Protein 3LPZ (pdb70)

InterPro domains:
  IPR007317 Golgi to ER traffic protein 4 [PF04190] (41-305)
  IPR007317 Golgi to ER traffic protein 4 [PTHR12875] (3-308)
  IPR011990 Tetratricopeptide-like helical domain superfamily [G3DSA:1.25.40.10] (1-306)

Structure (mmCIF, N/CA/C/O backbone):
data_3LPZ
#
_entry.id   3LPZ
#
_cell.length_a   54.920
_cell.length_b   79.680
_cell.length_c   94.710
_cell.angle_alpha   90.000
_cell.angle_beta   90.000
_cell.angle_gamma   90.000
#
_symmetry.space_group_name_H-M   'P 21 21 21'
#
loop_
_entity.id
_entity.type
_entity.pdbx_description
1 polymer 'Uncharacterized protein'
2 water water
#
loop_
_atom_site.group_PDB
_atom_site.id
_atom_site.type_symbol
_atom_site.label_atom_id
_atom_site.label_alt_id
_atom_site.label_comp_id
_atom_site.label_asym_id
_atom_site.label_entity_id
_atom_site.label_seq_id
_atom_site.pdbx_PDB_ins_code
_atom_site.Cartn_x
_atom_site.Cartn_y
_atom_site.Cartn_z
_atom_site.occupancy
_atom_site.B_iso_or_equiv
_atom_site.auth_seq_id
_atom_site.auth_comp_id
_atom_site.auth_asym_id
_atom_site.auth_atom_id
_atom_site.pdbx_PDB_model_num
ATOM 1 N N . ASN A 1 10 ? -9.648 -42.375 14.299 1.00 45.16 3 ASN A N 1
ATOM 2 C CA . ASN A 1 10 ? -8.602 -42.446 15.362 1.00 44.56 3 ASN A CA 1
ATOM 3 C C . ASN A 1 10 ? -7.250 -42.060 14.804 1.00 42.88 3 ASN A C 1
ATOM 4 O O . ASN A 1 10 ? -6.403 -41.507 15.524 1.00 42.90 3 ASN A O 1
ATOM 9 N N . LYS A 1 11 ? -7.037 -42.371 13.531 1.00 40.98 4 LYS A N 1
ATOM 10 C CA . LYS A 1 11 ? -5.788 -42.017 12.879 1.00 40.30 4 LYS A CA 1
ATOM 11 C C . LYS A 1 11 ? -5.591 -40.485 12.830 1.00 39.10 4 LYS A C 1
ATOM 12 O O . LYS A 1 11 ? -4.493 -39.999 13.132 1.00 38.75 4 LYS A O 1
ATOM 18 N N . ILE A 1 12 ? -6.650 -39.749 12.460 1.00 38.19 5 ILE A N 1
ATOM 19 C CA . ILE A 1 12 ? -6.584 -38.284 12.312 1.00 37.20 5 ILE A CA 1
ATOM 20 C C . ILE A 1 12 ? -6.210 -37.662 13.656 1.00 36.74 5 ILE A C 1
ATOM 21 O O . ILE A 1 12 ? -5.339 -36.793 13.733 1.00 35.47 5 ILE A O 1
ATOM 26 N N . GLU A 1 13 ? -6.872 -38.137 14.710 1.00 36.77 6 GLU A N 1
ATOM 27 C CA . GLU A 1 13 ? -6.656 -37.641 16.063 1.00 37.20 6 GLU A CA 1
ATOM 28 C C . GLU A 1 13 ? -5.207 -37.847 16.534 1.00 36.27 6 GLU A C 1
ATOM 29 O O . GLU A 1 13 ? -4.622 -36.961 17.158 1.00 35.87 6 GLU A O 1
ATOM 35 N N . ARG A 1 14 ? -4.621 -38.995 16.202 1.00 35.51 7 ARG A N 1
ATOM 36 C CA . ARG A 1 14 ? -3.196 -39.221 16.489 1.00 34.91 7 ARG A CA 1
ATOM 37 C C . ARG A 1 14 ? -2.246 -38.345 15.647 1.00 33.06 7 ARG A C 1
ATOM 38 O O . ARG A 1 14 ? -1.223 -37.885 16.144 1.00 32.99 7 ARG A O 1
ATOM 46 N N . ILE A 1 15 ? -2.566 -38.124 14.379 1.00 31.16 8 ILE A N 1
ATOM 47 C CA . ILE A 1 15 ? -1.732 -37.231 13.551 1.00 30.40 8 ILE A CA 1
ATOM 48 C C . ILE A 1 15 ? -1.728 -35.826 14.160 1.00 29.09 8 ILE A C 1
ATOM 49 O O . ILE A 1 15 ? -0.670 -35.233 14.389 1.00 28.03 8 ILE A O 1
ATOM 54 N N . ILE A 1 16 ? -2.922 -35.356 14.492 1.00 28.42 9 ILE A N 1
ATOM 55 C CA . ILE A 1 16 ? -3.108 -34.077 15.170 1.00 28.14 9 ILE A CA 1
ATOM 56 C C . ILE A 1 16 ? -2.341 -33.942 16.488 1.00 28.29 9 ILE A C 1
ATOM 57 O O . ILE A 1 16 ? -1.627 -32.962 16.678 1.00 27.53 9 ILE A O 1
ATOM 62 N N . ALA A 1 17 ? -2.503 -34.921 17.385 1.00 28.85 10 ALA A N 1
ATOM 63 C CA . ALA A 1 17 ? -1.865 -34.891 18.699 1.00 29.89 10 ALA A CA 1
ATOM 64 C C . ALA A 1 17 ? -0.341 -34.840 18.543 1.00 30.50 10 ALA A C 1
ATOM 65 O O . ALA A 1 17 ? 0.345 -34.093 19.260 1.00 30.47 10 ALA A O 1
ATOM 67 N N A ARG A 1 18 ? 0.169 -35.626 17.597 0.50 31.02 11 ARG A N 1
ATOM 68 N N B ARG A 1 18 ? 0.174 -35.629 17.604 0.50 31.03 11 ARG A N 1
ATOM 69 C CA A ARG A 1 18 ? 1.596 -35.659 17.275 0.50 32.12 11 ARG A CA 1
ATOM 70 C CA B ARG A 1 18 ? 1.601 -35.636 17.294 0.50 32.14 11 ARG A CA 1
ATOM 71 C C A ARG A 1 18 ? 2.100 -34.281 16.837 0.50 31.32 11 ARG A C 1
ATOM 72 C C B ARG A 1 18 ? 2.080 -34.253 16.868 0.50 31.31 11 ARG A C 1
ATOM 73 O O A ARG A 1 18 ? 3.085 -33.777 17.376 0.50 31.11 11 ARG A O 1
ATOM 74 O O B ARG A 1 18 ? 3.034 -33.721 17.435 0.50 31.08 11 ARG A O 1
ATOM 89 N N . LEU A 1 19 ? 1.409 -33.672 15.876 1.00 30.65 12 LEU A N 1
ATOM 90 C CA . LEU A 1 19 ? 1.729 -32.310 15.421 1.00 30.00 12 LEU A CA 1
ATOM 91 C C . LEU A 1 19 ? 1.620 -31.287 16.554 1.00 29.95 12 LEU A C 1
ATOM 92 O O . LEU A 1 19 ? 2.515 -30.473 16.715 1.00 29.60 12 LEU A O 1
ATOM 97 N N . GLN A 1 20 ? 0.545 -31.342 17.344 1.00 30.67 13 GLN A N 1
ATOM 98 C CA . GLN A 1 20 ? 0.377 -30.404 18.487 1.00 31.88 13 GLN A CA 1
ATOM 99 C C . GLN A 1 20 ? 1.492 -30.488 19.537 1.00 33.44 13 GLN A C 1
ATOM 100 O O . GLN A 1 20 ? 1.997 -29.447 20.016 1.00 33.26 13 GLN A O 1
ATOM 106 N N . ARG A 1 21 ? 1.872 -31.720 19.884 1.00 34.37 14 ARG A N 1
ATOM 107 C CA A ARG A 1 21 ? 2.952 -31.924 20.847 0.50 35.19 14 ARG A CA 1
ATOM 108 C CA B ARG A 1 21 ? 2.955 -31.976 20.828 0.50 35.12 14 ARG A CA 1
ATOM 109 C C . ARG A 1 21 ? 4.283 -31.395 20.314 1.00 34.99 14 ARG A C 1
ATOM 110 O O . ARG A 1 21 ? 4.985 -30.692 21.032 1.00 35.18 14 ARG A O 1
ATOM 125 N N . ARG A 1 22 ? 4.624 -31.690 19.056 1.00 34.00 15 ARG A N 1
ATOM 126 C CA . ARG A 1 22 ? 5.837 -31.104 18.469 1.00 33.38 15 ARG A CA 1
ATOM 127 C C . ARG A 1 22 ? 5.855 -29.586 18.569 1.00 32.64 15 ARG A C 1
ATOM 128 O O . ARG A 1 22 ? 6.897 -28.985 18.882 1.00 32.46 15 ARG A O 1
ATOM 136 N N . ILE A 1 23 ? 4.700 -28.963 18.314 1.00 31.57 16 ILE A N 1
ATOM 137 C CA . ILE A 1 23 ? 4.589 -27.517 18.371 1.00 31.07 16 ILE A CA 1
ATOM 138 C C . ILE A 1 23 ? 4.648 -26.997 19.817 1.00 32.29 16 ILE A C 1
ATOM 139 O O . ILE A 1 23 ? 5.322 -26.005 20.088 1.00 32.67 16 ILE A O 1
ATOM 144 N N . ALA A 1 24 ? 3.963 -27.672 20.738 1.00 33.53 17 ALA A N 1
ATOM 145 C CA . ALA A 1 24 ? 3.963 -27.263 22.153 1.00 35.37 17 ALA A CA 1
ATOM 146 C C . ALA A 1 24 ? 5.379 -27.244 22.771 1.00 36.38 17 ALA A C 1
ATOM 147 O O . ALA A 1 24 ? 5.699 -26.343 23.539 1.00 37.25 17 ALA A O 1
ATOM 149 N N . GLU A 1 25 ? 6.217 -28.217 22.423 1.00 37.62 18 GLU A N 1
ATOM 150 C CA . GLU A 1 25 ? 7.544 -28.368 23.047 1.00 38.81 18 GLU A CA 1
ATOM 151 C C . GLU A 1 25 ? 8.672 -27.701 22.265 1.00 38.20 18 GLU A C 1
ATOM 152 O O . GLU A 1 25 ? 9.733 -27.374 22.837 1.00 38.91 18 GLU A O 1
ATOM 158 N N . GLY A 1 26 ? 8.439 -27.479 20.974 1.00 36.79 19 GLY A N 1
ATOM 159 C CA . GLY A 1 26 ? 9.502 -27.098 20.055 1.00 35.25 19 GLY A CA 1
ATOM 160 C C . GLY A 1 26 ? 9.859 -25.625 20.078 1.00 34.30 19 GLY A C 1
ATOM 161 O O . GLY A 1 26 ? 9.051 -24.787 20.474 1.00 34.28 19 GLY A O 1
ATOM 162 N N . GLN A 1 27 ? 11.092 -25.329 19.670 1.00 33.02 20 GLN A N 1
ATOM 163 C CA . GLN A 1 27 ? 11.532 -23.970 19.372 1.00 32.21 20 GLN A CA 1
ATOM 164 C C . GLN A 1 27 ? 10.982 -23.512 18.005 1.00 32.03 20 GLN A C 1
ATOM 165 O O . GLN A 1 27 ? 10.480 -24.336 17.241 1.00 31.29 20 GLN A O 1
ATOM 171 N N . PRO A 1 28 ? 11.080 -22.202 17.690 1.00 32.53 21 PRO A N 1
ATOM 172 C CA . PRO A 1 28 ? 10.447 -21.712 16.450 1.00 32.91 21 PRO A CA 1
ATOM 173 C C . PRO A 1 28 ? 10.759 -22.501 15.167 1.00 33.27 21 PRO A C 1
ATOM 174 O O . PRO A 1 28 ? 9.831 -22.748 14.389 1.00 32.87 21 PRO A O 1
ATOM 178 N N . GLU A 1 29 ? 12.013 -22.925 14.967 1.00 33.49 22 GLU A N 1
ATOM 179 C CA A GLU A 1 29 ? 12.347 -23.712 13.784 0.50 33.68 22 GLU A CA 1
ATOM 180 C CA B GLU A 1 29 ? 12.400 -23.755 13.814 0.50 33.78 22 GLU A CA 1
ATOM 181 C C . GLU A 1 29 ? 11.583 -25.051 13.710 1.00 33.16 22 GLU A C 1
ATOM 182 O O . GLU A 1 29 ? 11.067 -25.404 12.630 1.00 32.48 22 GLU A O 1
ATOM 193 N N . GLU A 1 30 ? 11.481 -25.778 14.833 1.00 32.07 23 GLU A N 1
ATOM 194 C CA A GLU A 1 30 ? 10.701 -27.018 14.874 0.50 31.81 23 GLU A CA 1
ATOM 195 C CA B GLU A 1 30 ? 10.685 -27.022 14.884 0.50 31.75 23 GLU A CA 1
ATOM 196 C C . GLU A 1 30 ? 9.199 -26.765 14.679 1.00 30.67 23 GLU A C 1
ATOM 197 O O . GLU A 1 30 ? 8.515 -27.577 14.070 1.00 30.21 23 GLU A O 1
ATOM 208 N N . GLN A 1 31 ? 8.712 -25.646 15.208 1.00 29.27 24 GLN A N 1
ATOM 209 C CA . GLN A 1 31 ? 7.297 -25.259 15.071 1.00 28.80 24 GLN A CA 1
ATOM 210 C C . GLN A 1 31 ? 6.954 -24.961 13.617 1.00 28.11 24 GLN A C 1
ATOM 211 O O . GLN A 1 31 ? 5.906 -25.380 13.117 1.00 27.68 24 GLN A O 1
ATOM 217 N N . TYR A 1 32 ? 7.856 -24.253 12.941 1.00 27.86 25 TYR A N 1
ATOM 218 C CA . TYR A 1 32 ? 7.730 -23.998 11.508 1.00 27.51 25 TYR A CA 1
ATOM 219 C C . TYR A 1 32 ? 7.709 -25.300 10.693 1.00 27.08 25 TYR A C 1
ATOM 220 O O . TYR A 1 32 ? 6.880 -25.447 9.797 1.00 26.74 25 TYR A O 1
ATOM 229 N N . GLU A 1 33 ? 8.601 -26.243 11.005 1.00 26.67 26 GLU A N 1
ATOM 230 C CA . GLU A 1 33 ? 8.621 -27.541 10.304 1.00 26.98 26 GLU A CA 1
ATOM 231 C C . GLU A 1 33 ? 7.313 -28.320 10.504 1.00 25.69 26 GLU A C 1
ATOM 232 O O . GLU A 1 33 ? 6.787 -28.927 9.565 1.00 25.02 26 GLU A O 1
ATOM 238 N N . ALA A 1 34 ? 6.798 -28.306 11.732 1.00 24.39 27 ALA A N 1
ATOM 239 C CA . ALA A 1 34 ? 5.530 -28.953 12.017 1.00 23.57 27 ALA A CA 1
ATOM 240 C C . ALA A 1 34 ? 4.384 -28.308 11.233 1.00 22.72 27 ALA A C 1
ATOM 241 O O . ALA A 1 34 ? 3.482 -29.013 10.755 1.00 23.06 27 ALA A O 1
ATOM 243 N N . ALA A 1 35 ? 4.407 -26.976 11.106 1.00 21.95 28 ALA A N 1
ATOM 244 C CA . ALA A 1 35 ? 3.373 -26.279 10.334 1.00 21.59 28 ALA A CA 1
ATOM 245 C C . ALA A 1 35 ? 3.470 -26.692 8.873 1.00 22.17 28 ALA A C 1
ATOM 246 O O . ALA A 1 35 ? 2.445 -26.908 8.218 1.00 22.22 28 ALA A O 1
ATOM 248 N N . GLN A 1 36 ? 4.697 -26.825 8.360 1.00 22.45 29 GLN A N 1
ATOM 249 C CA . GLN A 1 36 ? 4.888 -27.265 6.970 1.00 23.17 29 GLN A CA 1
ATOM 250 C C . GLN A 1 36 ? 4.431 -28.694 6.745 1.00 22.88 29 GLN A C 1
ATOM 251 O O . GLN A 1 36 ? 3.851 -29.017 5.694 1.00 22.58 29 GLN A O 1
ATOM 257 N N . GLU A 1 37 ? 4.691 -29.559 7.727 1.00 22.84 30 GLU A N 1
ATOM 258 C CA . GLU A 1 37 ? 4.256 -30.932 7.621 1.00 23.28 30 GLU A CA 1
ATOM 259 C C . GLU A 1 37 ? 2.725 -30.970 7.708 1.00 22.14 30 GLU A C 1
ATOM 260 O O . GLU A 1 37 ? 2.091 -31.783 7.067 1.00 21.76 30 GLU A O 1
ATOM 266 N N . THR A 1 38 ? 2.135 -30.081 8.510 1.00 20.59 31 THR A N 1
ATOM 267 C CA . THR A 1 38 ? 0.656 -29.989 8.584 1.00 19.93 31 THR A CA 1
ATOM 268 C C . THR A 1 38 ? 0.053 -29.668 7.204 1.00 20.05 31 THR A C 1
ATOM 269 O O . THR A 1 38 ? -0.953 -30.262 6.807 1.00 20.43 31 THR A O 1
ATOM 273 N N . ARG A 1 39 ? 0.658 -28.723 6.478 1.00 20.60 32 ARG A N 1
ATOM 274 C CA . ARG A 1 39 ? 0.186 -28.367 5.126 1.00 21.25 32 ARG A CA 1
ATOM 275 C C . ARG A 1 39 ? 0.196 -29.575 4.210 1.00 21.49 32 ARG A C 1
ATOM 276 O O . ARG A 1 39 ? -0.753 -29.771 3.441 1.00 21.03 32 ARG A O 1
ATOM 284 N N . LEU A 1 40 ? 1.291 -30.342 4.241 1.00 21.74 33 LEU A N 1
ATOM 285 C CA . LEU A 1 40 ? 1.411 -31.514 3.390 1.00 23.39 33 LEU A CA 1
ATOM 286 C C . LEU A 1 40 ? 0.336 -32.563 3.742 1.00 23.33 33 LEU A C 1
ATOM 287 O O . LEU A 1 40 ? -0.333 -33.076 2.857 1.00 23.22 33 LEU A O 1
ATOM 292 N N . VAL A 1 41 ? 0.165 -32.861 5.023 1.00 22.79 34 VAL A N 1
ATOM 293 C CA . VAL A 1 41 ? -0.829 -33.854 5.423 1.00 24.24 34 VAL A CA 1
ATOM 294 C C . VAL A 1 41 ? -2.264 -33.413 5.028 1.00 23.88 34 VAL A C 1
ATOM 295 O O . VAL A 1 41 ? -3.046 -34.218 4.455 1.00 23.85 34 VAL A O 1
ATOM 299 N N . ALA A 1 42 ? -2.603 -32.153 5.338 1.00 22.46 35 ALA A N 1
ATOM 300 C CA . ALA A 1 42 ? -3.902 -31.614 4.988 1.00 22.61 35 ALA A CA 1
ATOM 301 C C . ALA A 1 42 ? -4.125 -31.661 3.465 1.00 23.21 35 ALA A C 1
ATOM 302 O O . ALA A 1 42 ? -5.219 -32.033 3.002 1.00 23.46 35 ALA A O 1
ATOM 304 N N . ALA A 1 43 ? -3.111 -31.271 2.689 1.00 23.66 36 ALA A N 1
ATOM 305 C CA . ALA A 1 43 ? -3.239 -31.291 1.220 1.00 24.31 36 ALA A CA 1
ATOM 306 C C . ALA A 1 43 ? -3.501 -32.716 0.702 1.00 25.65 36 ALA A C 1
ATOM 307 O O . ALA A 1 43 ? -4.327 -32.910 -0.197 1.00 26.30 36 ALA A O 1
ATOM 309 N N . ARG A 1 44 ? -2.831 -33.717 1.264 1.00 26.45 37 ARG A N 1
ATOM 310 C CA . ARG A 1 44 ? -3.167 -35.105 0.882 1.00 28.24 37 ARG A CA 1
ATOM 311 C C . ARG A 1 44 ? -4.630 -35.486 1.147 1.00 27.56 37 ARG A C 1
ATOM 312 O O . ARG A 1 44 ? -5.274 -36.066 0.269 1.00 27.61 37 ARG A O 1
ATOM 320 N N . TYR A 1 45 ? -5.159 -35.171 2.338 1.00 26.79 38 TYR A N 1
ATOM 321 C CA . TYR A 1 45 ? -6.585 -35.447 2.611 1.00 26.48 38 TYR A CA 1
ATOM 322 C C . TYR A 1 45 ? -7.502 -34.682 1.668 1.00 26.05 38 TYR A C 1
ATOM 323 O O . TYR A 1 45 ? -8.486 -35.236 1.158 1.00 26.02 38 TYR A O 1
ATOM 332 N N . SER A 1 46 ? -7.170 -33.413 1.440 1.00 25.58 39 SER A N 1
ATOM 333 C CA . SER A 1 46 ? -7.918 -32.569 0.510 1.00 26.10 39 SER A CA 1
ATOM 334 C C . SER A 1 46 ? -7.961 -33.152 -0.897 1.00 25.33 39 SER A C 1
ATOM 335 O O . SER A 1 46 ? -9.019 -33.183 -1.500 1.00 25.40 39 SER A O 1
ATOM 338 N N . LYS A 1 47 ? -6.809 -33.576 -1.411 1.00 25.46 40 LYS A N 1
ATOM 339 C CA . LYS A 1 47 ? -6.701 -34.147 -2.774 1.00 26.54 40 LYS A CA 1
ATOM 340 C C . LYS A 1 47 ? -7.631 -35.337 -2.951 1.00 26.45 40 LYS A C 1
ATOM 341 O O . LYS A 1 47 ? -8.212 -35.516 -4.015 1.00 27.45 40 LYS A O 1
ATOM 347 N N . GLN A 1 48 ? -7.773 -36.152 -1.911 1.00 26.57 41 GLN A N 1
ATOM 348 C CA . GLN A 1 48 ? -8.671 -37.282 -1.980 1.00 27.97 41 GLN A CA 1
ATOM 349 C C . GLN A 1 48 ? -10.130 -36.985 -1.588 1.00 27.50 41 GLN A C 1
ATOM 350 O O . GLN A 1 48 ? -10.923 -37.898 -1.495 1.00 28.29 41 GLN A O 1
ATOM 356 N N . GLY A 1 49 ? -10.474 -35.710 -1.394 1.00 26.98 42 GLY A N 1
ATOM 357 C CA . GLY A 1 49 ? -11.849 -35.319 -1.066 1.00 26.59 42 GLY A CA 1
ATOM 358 C C . GLY A 1 49 ? -12.247 -35.545 0.392 1.00 26.15 42 GLY A C 1
ATOM 359 O O . GLY A 1 49 ? -13.443 -35.495 0.733 1.00 26.43 42 GLY A O 1
ATOM 360 N N . ASN A 1 50 ? -11.278 -35.815 1.257 1.00 24.89 43 ASN A N 1
ATOM 361 C CA . ASN A 1 50 ? -11.581 -35.935 2.681 1.00 24.81 43 ASN A CA 1
ATOM 362 C C . ASN A 1 50 ? -11.426 -34.540 3.315 1.00 24.39 43 ASN A C 1
ATOM 363 O O . ASN A 1 50 ? -10.439 -34.229 4.022 1.00 23.13 43 ASN A O 1
ATOM 368 N N . TRP A 1 51 ? -12.398 -33.690 3.009 1.00 24.70 44 TRP A N 1
ATOM 369 C CA . TRP A 1 51 ? -12.375 -32.303 3.460 1.00 25.80 44 TRP A CA 1
ATOM 370 C C . TRP A 1 51 ? -12.491 -32.203 4.961 1.00 25.58 44 TRP A C 1
ATOM 371 O O . TRP A 1 51 ? -11.873 -31.312 5.558 1.00 25.79 44 TRP A O 1
ATOM 382 N N . ALA A 1 52 ? -13.266 -33.112 5.562 1.00 25.07 45 ALA A N 1
ATOM 383 C CA . ALA A 1 52 ? -13.495 -33.076 7.002 1.00 25.03 45 ALA A CA 1
ATOM 384 C C . ALA A 1 52 ? -12.183 -33.289 7.775 1.00 24.82 45 ALA A C 1
ATOM 385 O O . ALA A 1 52 ? -11.957 -32.654 8.795 1.00 24.80 45 ALA A O 1
ATOM 387 N N . ALA A 1 53 ? -11.340 -34.185 7.269 1.00 24.07 46 ALA A N 1
ATOM 388 C CA . ALA A 1 53 ? -10.020 -34.424 7.843 1.00 23.48 46 ALA A CA 1
ATOM 389 C C . ALA A 1 53 ? -9.112 -33.203 7.674 1.00 22.43 46 ALA A C 1
ATOM 390 O O . ALA A 1 53 ? -8.486 -32.757 8.631 1.00 21.71 46 ALA A O 1
ATOM 392 N N . ALA A 1 54 ? -9.044 -32.668 6.456 1.00 21.51 47 ALA A N 1
ATOM 393 C CA . ALA A 1 54 ? -8.184 -31.529 6.204 1.00 21.30 47 ALA A CA 1
ATOM 394 C C . ALA A 1 54 ? -8.558 -30.377 7.143 1.00 21.11 47 ALA A C 1
ATOM 395 O O . ALA A 1 54 ? -7.680 -29.729 7.703 1.00 20.32 47 ALA A O 1
ATOM 397 N N . VAL A 1 55 ? -9.865 -30.121 7.280 1.00 20.72 48 VAL A N 1
ATOM 398 C CA . VAL A 1 55 ? -10.375 -29.055 8.125 1.00 20.66 48 VAL A CA 1
ATOM 399 C C . VAL A 1 55 ? -10.013 -29.265 9.597 1.00 21.70 48 VAL A C 1
ATOM 400 O O . VAL A 1 55 ? -9.575 -28.319 10.265 1.00 22.39 48 VAL A O 1
ATOM 404 N N . ASP A 1 56 ? -10.211 -30.478 10.114 1.00 22.25 49 ASP A N 1
ATOM 405 C CA A ASP A 1 56 ? -9.941 -30.733 11.538 0.50 22.84 49 ASP A CA 1
ATOM 406 C CA B ASP A 1 56 ? -9.933 -30.767 11.525 0.50 23.30 49 ASP A CA 1
ATOM 407 C C . ASP A 1 56 ? -8.447 -30.533 11.796 1.00 22.87 49 ASP A C 1
ATOM 408 O O . ASP A 1 56 ? -8.068 -29.903 12.778 1.00 23.31 49 ASP A O 1
ATOM 417 N N . ILE A 1 57 ? -7.611 -31.052 10.897 1.00 21.86 50 ILE A N 1
ATOM 418 C CA . ILE A 1 57 ? -6.158 -30.887 11.012 1.00 21.42 50 ILE A CA 1
ATOM 419 C C . ILE A 1 57 ? -5.734 -29.411 11.001 1.00 20.67 50 ILE A C 1
ATOM 420 O O . ILE A 1 57 ? -5.027 -28.956 11.908 1.00 21.27 50 ILE A O 1
ATOM 425 N N . LEU A 1 58 ? -6.162 -28.672 9.982 1.00 18.85 51 LEU A N 1
ATOM 426 C CA . LEU A 1 58 ? -5.802 -27.245 9.882 1.00 18.61 51 LEU A CA 1
ATOM 427 C C . LEU A 1 58 ? -6.317 -26.421 11.066 1.00 19.09 51 LEU A C 1
ATOM 428 O O . LEU A 1 58 ? -5.580 -25.583 11.615 1.00 18.69 51 LEU A O 1
ATOM 433 N N . ALA A 1 59 ? -7.582 -26.621 11.444 1.00 19.48 52 ALA A N 1
ATOM 434 C CA . ALA A 1 59 ? -8.148 -25.840 12.559 1.00 20.56 52 ALA A CA 1
ATOM 435 C C . ALA A 1 59 ? -7.434 -26.145 13.884 1.00 20.92 52 ALA A C 1
ATOM 436 O O . ALA A 1 59 ? -7.117 -25.231 14.623 1.00 20.21 52 ALA A O 1
ATOM 438 N N . SER A 1 60 ? -7.187 -27.422 14.186 1.00 20.75 53 SER A N 1
ATOM 439 C CA . SER A 1 60 ? -6.567 -27.758 15.474 1.00 21.43 53 SER A CA 1
ATOM 440 C C . SER A 1 60 ? -5.133 -27.246 15.532 1.00 20.98 53 SER A C 1
ATOM 441 O O . SER A 1 60 ? -4.732 -26.636 16.523 1.00 21.71 53 SER A O 1
ATOM 444 N N . VAL A 1 61 ? -4.369 -27.465 14.467 1.00 20.00 54 VAL A N 1
ATOM 445 C CA . VAL A 1 61 ? -2.953 -27.102 14.464 1.00 19.87 54 VAL A CA 1
ATOM 446 C C . VAL A 1 61 ? -2.751 -25.578 14.349 1.00 20.17 54 VAL A C 1
ATOM 447 O O . VAL A 1 61 ? -1.825 -25.014 14.959 1.00 19.82 54 VAL A O 1
ATOM 451 N N . SER A 1 62 ? -3.605 -24.920 13.564 1.00 19.69 55 SER A N 1
ATOM 452 C CA . SER A 1 62 ? -3.600 -23.463 13.495 1.00 20.56 55 SER A CA 1
ATOM 453 C C . SER A 1 62 ? -3.772 -22.856 14.886 1.00 20.76 55 SER A C 1
ATOM 454 O O . SER A 1 62 ? -3.012 -21.957 15.279 1.00 21.05 55 SER A O 1
ATOM 457 N N . GLN A 1 63 ? -4.777 -23.336 15.614 1.00 19.93 56 GLN A N 1
ATOM 458 C CA . GLN A 1 63 ? -5.033 -22.833 16.962 1.00 21.39 56 GLN A CA 1
ATOM 459 C C . GLN A 1 63 ? -3.851 -23.114 17.907 1.00 21.96 56 GLN A C 1
ATOM 460 O O . GLN A 1 63 ? -3.457 -22.231 18.712 1.00 21.94 56 GLN A O 1
ATOM 466 N N . THR A 1 64 ? -3.268 -24.309 17.808 1.00 22.13 57 THR A N 1
ATOM 467 C CA . THR A 1 64 ? -2.078 -24.599 18.633 1.00 22.53 57 THR A CA 1
ATOM 468 C C . THR A 1 64 ? -0.912 -23.648 18.356 1.00 22.75 57 THR A C 1
ATOM 469 O O . THR A 1 64 ? -0.226 -23.177 19.293 1.00 22.56 57 THR A O 1
ATOM 473 N N . LEU A 1 65 ? -0.670 -23.373 17.072 1.00 22.89 58 LEU A N 1
ATOM 474 C CA . LEU A 1 65 ? 0.412 -22.466 16.697 1.00 23.15 58 LEU A CA 1
ATOM 475 C C . LEU A 1 65 ? 0.128 -21.072 17.229 1.00 23.62 58 LEU A C 1
ATOM 476 O O . LEU A 1 65 ? 1.009 -20.428 17.792 1.00 23.56 58 LEU A O 1
ATOM 481 N N . LEU A 1 66 ? -1.111 -20.617 17.046 1.00 23.77 59 LEU A N 1
ATOM 482 C CA . LEU A 1 66 ? -1.523 -19.301 17.559 1.00 25.44 59 LEU A CA 1
ATOM 483 C C . LEU A 1 66 ? -1.385 -19.194 19.084 1.00 26.58 59 LEU A C 1
ATOM 484 O O . LEU A 1 66 ? -0.952 -18.162 19.577 1.00 26.88 59 LEU A O 1
ATOM 489 N N . ARG A 1 67 ? -1.755 -20.246 19.813 1.00 28.62 60 ARG A N 1
ATOM 490 C CA . ARG A 1 67 ? -1.566 -20.286 21.282 1.00 31.25 60 ARG A CA 1
ATOM 491 C C . ARG A 1 67 ? -0.097 -20.298 21.682 1.00 32.05 60 ARG A C 1
ATOM 492 O O . ARG A 1 67 ? 0.238 -19.852 22.762 1.00 32.87 60 ARG A O 1
ATOM 500 N N . SER A 1 68 ? 0.769 -20.835 20.829 1.00 32.70 61 SER A N 1
ATOM 501 C CA . SER A 1 68 ? 2.195 -20.907 21.137 1.00 33.74 61 SER A CA 1
ATOM 502 C C . SER A 1 68 ? 2.957 -19.696 20.633 1.00 34.41 61 SER A C 1
ATOM 503 O O . SER A 1 68 ? 4.154 -19.777 20.428 1.00 35.42 61 SER A O 1
ATOM 506 N N . GLY A 1 69 ? 2.265 -18.596 20.379 1.00 34.93 62 GLY A N 1
ATOM 507 C CA . GLY A 1 69 ? 2.913 -17.376 19.890 1.00 35.11 62 GLY A CA 1
ATOM 508 C C . GLY A 1 69 ? 3.499 -17.400 18.480 1.00 35.00 62 GLY A C 1
ATOM 509 O O . GLY A 1 69 ? 4.288 -16.522 18.140 1.00 36.44 62 GLY A O 1
ATOM 510 N N . GLN A 1 70 ? 3.130 -18.380 17.653 1.00 32.96 63 GLN A N 1
ATOM 511 C CA . GLN A 1 70 ? 3.593 -18.414 16.262 1.00 31.67 63 GLN A CA 1
ATOM 512 C C . GLN A 1 70 ? 2.500 -17.860 15.334 1.00 30.57 63 GLN A C 1
ATOM 513 O O . GLN A 1 70 ? 1.812 -18.608 14.642 1.00 29.58 63 GLN A O 1
ATOM 519 N N . GLY A 1 71 ? 2.341 -16.540 15.371 1.00 29.40 64 GLY A N 1
ATOM 520 C CA . GLY A 1 71 ? 1.224 -15.858 14.727 1.00 28.52 64 GLY A CA 1
ATOM 521 C C . GLY A 1 71 ? 1.288 -15.954 13.224 1.00 27.76 64 GLY A C 1
ATOM 522 O O . GLY A 1 71 ? 0.256 -16.106 12.567 1.00 27.34 64 GLY A O 1
ATOM 523 N N . GLY A 1 72 ? 2.505 -15.875 12.689 1.00 26.95 65 GLY A N 1
ATOM 524 C CA . GLY A 1 72 ? 2.749 -16.026 11.254 1.00 26.99 65 GLY A CA 1
ATOM 525 C C . GLY A 1 72 ? 2.383 -17.395 10.707 1.00 26.62 65 GLY A C 1
ATOM 526 O O . GLY A 1 72 ? 1.547 -17.502 9.815 1.00 28.18 65 GLY A O 1
ATOM 527 N N . SER A 1 73 ? 2.983 -18.451 11.235 1.00 26.04 66 SER A N 1
ATOM 528 C CA . SER A 1 73 ? 2.639 -19.809 10.794 1.00 25.11 66 SER A CA 1
ATOM 529 C C . SER A 1 73 ? 1.202 -20.197 11.111 1.00 23.89 66 SER A C 1
ATOM 530 O O . SER A 1 73 ? 0.513 -20.745 10.257 1.00 23.28 66 SER A O 1
ATOM 533 N N . GLY A 1 74 ? 0.772 -19.945 12.345 1.00 22.66 67 GLY A N 1
ATOM 534 C CA . GLY A 1 74 ? -0.611 -20.200 12.759 1.00 22.62 67 GLY A CA 1
ATOM 535 C C . GLY A 1 74 ? -1.625 -19.460 11.901 1.00 22.35 67 GLY A C 1
ATOM 536 O O . GLY A 1 74 ? -2.678 -20.024 11.542 1.00 21.85 67 GLY A O 1
ATOM 537 N N . GLY A 1 75 ? -1.320 -18.203 11.575 1.00 22.17 68 GLY A N 1
ATOM 538 C CA . GLY A 1 75 ? -2.228 -17.392 10.739 1.00 22.34 68 GLY A CA 1
ATOM 539 C C . GLY A 1 75 ? -2.281 -17.908 9.308 1.00 22.64 68 GLY A C 1
ATOM 540 O O . GLY A 1 75 ? -3.331 -17.918 8.672 1.00 22.43 68 GLY A O 1
ATOM 541 N N . ASP A 1 76 ? -1.128 -18.310 8.783 1.00 22.65 69 ASP A N 1
ATOM 542 C CA . ASP A 1 76 ? -1.078 -18.874 7.442 1.00 22.72 69 ASP A CA 1
ATOM 543 C C . ASP A 1 76 ? -1.941 -20.152 7.383 1.00 21.74 69 ASP A C 1
ATOM 544 O O . ASP A 1 76 ? -2.695 -20.368 6.426 1.00 21.00 69 ASP A O 1
ATOM 549 N N . LEU A 1 77 ? -1.864 -20.984 8.420 1.00 20.54 70 LEU A N 1
ATOM 550 C CA . LEU A 1 77 ? -2.735 -22.172 8.462 1.00 20.20 70 LEU A CA 1
ATOM 551 C C . LEU A 1 77 ? -4.219 -21.808 8.571 1.00 19.25 70 LEU A C 1
ATOM 552 O O . LEU A 1 77 ? -5.073 -22.500 8.001 1.00 18.26 70 LEU A O 1
ATOM 557 N N . ALA A 1 78 ? -4.514 -20.738 9.315 1.00 18.32 71 ALA A N 1
ATOM 558 C CA . ALA A 1 78 ? -5.905 -20.274 9.446 1.00 18.82 71 ALA A CA 1
ATOM 559 C C . ALA A 1 78 ? -6.429 -19.792 8.092 1.00 18.84 71 ALA A C 1
ATOM 560 O O . ALA A 1 78 ? -7.579 -20.035 7.747 1.00 17.86 71 ALA A O 1
ATOM 562 N N . VAL A 1 79 ? -5.588 -19.100 7.325 1.00 19.14 72 VAL A N 1
ATOM 563 C CA . VAL A 1 79 ? -5.969 -18.691 5.950 1.00 19.28 72 VAL A CA 1
ATOM 564 C C . VAL A 1 79 ? -6.185 -19.922 5.057 1.00 19.53 72 VAL A C 1
ATOM 565 O O . VAL A 1 79 ? -7.148 -19.967 4.254 1.00 19.35 72 VAL A O 1
ATOM 569 N N . LEU A 1 80 ? -5.316 -20.932 5.200 1.00 19.32 73 LEU A N 1
ATOM 570 C CA A LEU A 1 80 ? -5.445 -22.173 4.421 0.50 19.26 73 LEU A CA 1
ATOM 571 C CA B LEU A 1 80 ? -5.462 -22.162 4.405 0.50 19.57 73 LEU A CA 1
ATOM 572 C C . LEU A 1 80 ? -6.766 -22.877 4.768 1.00 19.36 73 LEU A C 1
ATOM 573 O O . LEU A 1 80 ? -7.398 -23.489 3.924 1.00 19.51 73 LEU A O 1
ATOM 582 N N . LEU A 1 81 ? -7.177 -22.768 6.029 1.00 19.01 74 LEU A N 1
ATOM 583 C CA . LEU A 1 81 ? -8.406 -23.368 6.488 1.00 18.51 74 LEU A CA 1
ATOM 584 C C . LEU A 1 81 ? -9.594 -22.767 5.725 1.00 18.42 74 LEU A C 1
ATOM 585 O O . LEU A 1 81 ? -10.494 -23.494 5.298 1.00 17.68 74 LEU A O 1
ATOM 590 N N . VAL A 1 82 ? -9.610 -21.440 5.588 1.00 18.89 75 VAL A N 1
ATOM 591 C CA . VAL A 1 82 ? -10.672 -20.775 4.825 1.00 19.18 75 VAL A CA 1
ATOM 592 C C . VAL A 1 82 ? -10.610 -21.251 3.381 1.00 20.28 75 VAL A C 1
ATOM 593 O O . VAL A 1 82 ? -11.648 -21.538 2.791 1.00 19.59 75 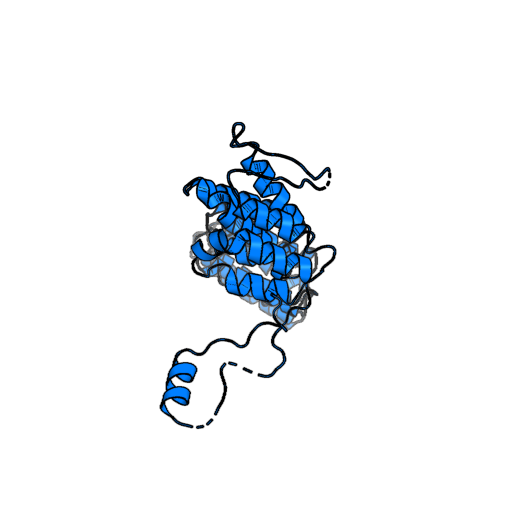VAL A O 1
ATOM 597 N N . ASP A 1 83 ? -9.424 -21.320 2.772 1.00 21.05 76 ASP A N 1
ATOM 598 C CA A ASP A 1 83 ? -9.349 -21.752 1.378 0.50 22.60 76 ASP A CA 1
ATOM 599 C CA B ASP A 1 83 ? -9.431 -21.734 1.371 0.50 22.37 76 ASP A CA 1
ATOM 600 C C . ASP A 1 83 ? -9.826 -23.207 1.229 1.00 22.21 76 ASP A C 1
ATOM 601 O O . ASP A 1 83 ? -10.369 -23.607 0.194 1.00 22.35 76 ASP A O 1
ATOM 610 N N . THR A 1 84 ? -9.623 -23.991 2.290 1.00 21.36 77 THR A N 1
ATOM 611 C CA . THR A 1 84 ? -10.068 -25.369 2.311 1.00 20.57 77 THR A CA 1
ATOM 612 C C . THR A 1 84 ? -11.594 -25.420 2.327 1.00 20.20 77 THR A C 1
ATOM 613 O O . THR A 1 84 ? -12.169 -26.241 1.624 1.00 20.22 77 THR A O 1
ATOM 617 N N . PHE A 1 85 ? -12.241 -24.546 3.110 1.00 19.56 78 PHE A N 1
ATOM 618 C CA . PHE A 1 85 ? -13.720 -24.467 3.141 1.00 20.21 78 PHE A CA 1
ATOM 619 C C . PHE A 1 85 ? -14.246 -24.123 1.742 1.00 20.33 78 PHE A C 1
ATOM 620 O O . PHE A 1 85 ? -15.221 -24.695 1.265 1.00 20.13 78 PHE A O 1
ATOM 628 N N . ARG A 1 86 ? -13.615 -23.160 1.096 1.00 21.22 79 ARG A N 1
ATOM 629 C CA . ARG A 1 86 ? -13.951 -22.829 -0.298 1.00 23.35 79 ARG A CA 1
ATOM 630 C C . ARG A 1 86 ? -13.879 -23.991 -1.263 1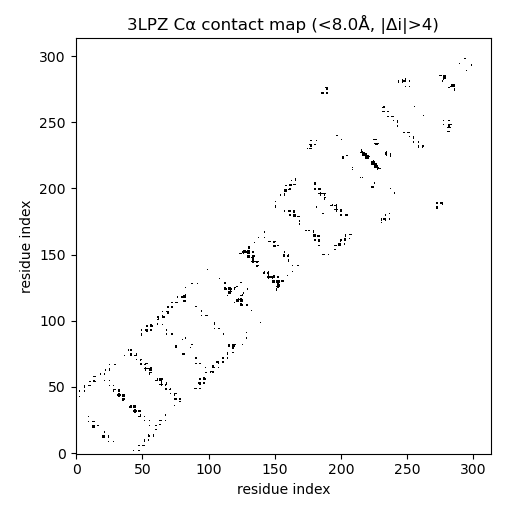.00 24.29 79 ARG A C 1
ATOM 631 O O . ARG A 1 86 ? -14.819 -24.221 -2.023 1.00 24.63 79 ARG A O 1
ATOM 639 N N . GLN A 1 87 ? -12.740 -24.691 -1.254 1.00 25.13 80 GLN A N 1
ATOM 640 C CA . GLN A 1 87 ? -12.506 -25.832 -2.136 1.00 26.36 80 GLN A CA 1
ATOM 641 C C . GLN A 1 87 ? -13.470 -26.986 -1.866 1.00 25.93 80 GLN A C 1
ATOM 642 O O . GLN A 1 87 ? -13.869 -27.697 -2.775 1.00 25.86 80 GLN A O 1
ATOM 648 N N . ALA A 1 88 ? -13.821 -27.162 -0.603 1.00 25.37 81 ALA A N 1
ATOM 649 C CA . ALA A 1 88 ? -14.797 -28.165 -0.194 1.00 25.17 81 ALA A CA 1
ATOM 650 C C . ALA A 1 88 ? -16.236 -27.766 -0.546 1.00 24.74 81 ALA A C 1
ATOM 651 O O . ALA A 1 88 ? -17.124 -28.580 -0.437 1.00 24.17 81 ALA A O 1
ATOM 653 N N . GLY A 1 89 ? -16.463 -26.515 -0.944 1.00 24.43 82 GLY A N 1
ATOM 654 C CA . GLY A 1 89 ? -17.832 -26.019 -1.091 1.00 24.33 82 GLY A CA 1
ATOM 655 C C . GLY A 1 89 ? -18.606 -26.004 0.239 1.00 24.13 82 GLY A C 1
ATOM 656 O O . GLY A 1 89 ? -19.832 -26.135 0.248 1.00 23.85 82 GLY A O 1
ATOM 657 N N . GLN A 1 90 ? -17.884 -25.849 1.354 1.00 22.90 83 GLN A N 1
ATOM 658 C CA . GLN A 1 90 ? -18.480 -25.792 2.692 1.00 22.99 83 GLN A CA 1
ATOM 659 C C . GLN A 1 90 ? -19.293 -24.488 2.868 1.00 22.59 83 GLN A C 1
ATOM 660 O O . GLN A 1 90 ? -18.743 -23.382 2.814 1.00 21.63 83 GLN A O 1
ATOM 666 N N . ARG A 1 91 ? -20.610 -24.628 3.034 1.00 22.33 84 ARG A N 1
ATOM 667 C CA . ARG A 1 91 ? -21.453 -23.470 3.325 1.00 22.67 84 ARG A CA 1
ATOM 668 C C . ARG A 1 91 ? -21.260 -22.995 4.768 1.00 21.09 84 ARG A C 1
ATOM 669 O O . ARG A 1 91 ? -20.867 -23.762 5.635 1.00 20.74 84 ARG A O 1
ATOM 677 N N . VAL A 1 92 ? -21.511 -21.713 5.011 1.00 20.08 85 VAL A N 1
ATOM 678 C CA . VAL A 1 92 ? -21.492 -21.175 6.361 1.00 18.97 85 VAL A CA 1
ATOM 679 C C . VAL A 1 92 ? -22.476 -21.968 7.257 1.00 19.06 85 VAL A C 1
ATOM 680 O O . VAL A 1 92 ? -23.660 -22.123 6.922 1.00 18.79 85 VAL A O 1
ATOM 684 N N . ASP A 1 93 ? -21.973 -22.498 8.360 1.00 18.43 86 ASP A N 1
ATOM 685 C CA . ASP A 1 93 ? -22.802 -23.203 9.325 1.00 19.67 86 ASP A CA 1
ATOM 686 C C . ASP A 1 93 ? -22.155 -23.096 10.712 1.00 19.10 86 ASP A C 1
ATOM 687 O O . ASP A 1 93 ? -21.092 -22.464 10.867 1.00 17.87 86 ASP A O 1
ATOM 692 N N . GLY A 1 94 ? -22.790 -23.696 11.716 1.00 17.72 87 GLY A N 1
ATOM 693 C CA . GLY A 1 94 ? -22.343 -23.483 13.085 1.00 17.73 87 GLY A CA 1
ATOM 694 C C . GLY A 1 94 ? -20.922 -23.936 13.345 1.00 17.75 87 GLY A C 1
ATOM 695 O O . GLY A 1 94 ? -20.117 -23.218 13.959 1.00 17.92 87 GLY A O 1
ATOM 696 N N . ALA A 1 95 ? -20.626 -25.150 12.912 1.00 17.93 88 ALA A N 1
ATOM 697 C CA . ALA A 1 95 ? -19.317 -25.761 13.155 1.00 18.85 88 ALA A CA 1
ATOM 698 C C . ALA A 1 95 ? -18.180 -25.066 12.382 1.00 18.53 88 ALA A C 1
ATOM 699 O O . ALA A 1 95 ? -17.082 -24.889 12.925 1.00 19.04 88 ALA A O 1
ATOM 701 N N . SER A 1 96 ? -18.425 -24.685 11.129 1.00 18.69 89 SER A N 1
ATOM 702 C CA . SER A 1 96 ? -17.371 -24.004 10.327 1.00 18.71 89 SER A CA 1
ATOM 703 C C . SER A 1 96 ? -17.126 -22.598 10.883 1.00 18.61 89 SER A C 1
ATOM 704 O O . SER A 1 96 ? -15.971 -22.176 11.049 1.00 17.30 89 SER A O 1
ATOM 707 N N . ARG A 1 97 ? -18.215 -21.893 11.211 1.00 18.05 90 ARG A N 1
ATOM 708 C CA . ARG A 1 97 ? -18.081 -20.571 11.815 1.00 16.96 90 ARG A CA 1
ATOM 709 C C . ARG A 1 97 ? -17.345 -20.737 13.162 1.00 17.06 90 ARG A C 1
ATOM 710 O O . ARG A 1 97 ? -16.501 -19.920 13.492 1.00 16.60 90 ARG A O 1
ATOM 718 N N . GLY A 1 98 ? -17.692 -21.762 13.949 1.00 16.60 91 GLY A N 1
ATOM 719 C CA . GLY A 1 98 ? -17.042 -21.944 15.250 1.00 16.41 91 GLY A CA 1
ATOM 720 C C . GLY A 1 98 ? -15.529 -22.158 15.134 1.00 17.00 91 GLY A C 1
ATOM 721 O O . GLY A 1 98 ? -14.743 -21.645 15.942 1.00 17.31 91 GLY A O 1
ATOM 722 N N . LYS A 1 99 ? -15.109 -22.924 14.135 1.00 16.56 92 LYS A N 1
ATOM 723 C CA . LYS A 1 99 ? -13.664 -23.136 13.921 1.00 17.51 92 LYS A CA 1
ATOM 724 C C . LYS A 1 99 ? -12.970 -21.828 13.555 1.00 17.02 92 LYS A C 1
ATOM 725 O O . LYS A 1 99 ? -11.846 -21.567 14.006 1.00 17.42 92 LYS A O 1
ATOM 731 N N . LEU A 1 100 ? -13.616 -21.019 12.714 1.00 16.79 93 LEU A N 1
ATOM 732 C CA . LEU A 1 100 ? -13.009 -19.746 12.273 1.00 16.63 93 LEU A CA 1
ATOM 733 C C . LEU A 1 100 ? -12.919 -18.753 13.442 1.00 17.05 93 LEU A C 1
ATOM 734 O O . LEU A 1 100 ? -11.890 -18.066 13.593 1.00 16.81 93 LEU A O 1
ATOM 739 N N . LEU A 1 101 ? -13.962 -18.708 14.276 1.00 16.30 94 LEU A N 1
ATOM 740 C CA . LEU A 1 101 ? -13.932 -17.849 15.485 1.00 17.94 94 LEU A CA 1
ATOM 741 C C . LEU A 1 101 ? -12.894 -18.329 16.485 1.00 18.37 94 LEU A C 1
ATOM 742 O O . LEU A 1 101 ? -12.258 -17.520 17.156 1.00 19.09 94 LEU A O 1
ATOM 747 N N . GLY A 1 102 ? -12.709 -19.645 16.581 1.00 18.84 95 GLY A N 1
ATOM 748 C CA . GLY A 1 102 ? -11.670 -20.187 17.451 1.00 19.58 95 GLY A CA 1
ATOM 749 C C . GLY A 1 102 ? -10.285 -19.699 17.012 1.00 20.01 95 GLY A C 1
ATOM 750 O O . GLY A 1 102 ? -9.431 -19.376 17.870 1.00 21.81 95 GLY A O 1
ATOM 751 N N . CYS A 1 103 ? -10.033 -19.661 15.705 1.00 19.43 96 CYS A N 1
ATOM 752 C CA . CYS A 1 103 ? -8.751 -19.111 15.197 1.00 19.34 96 CYS A CA 1
ATOM 753 C C . CYS A 1 103 ? -8.646 -17.599 15.435 1.00 18.84 96 CYS A C 1
ATOM 754 O O . CYS A 1 103 ? -7.623 -17.098 15.954 1.00 17.84 96 CYS A O 1
ATOM 757 N N . LEU A 1 104 ? -9.709 -16.889 15.065 1.00 18.58 97 LEU A N 1
ATOM 758 C CA . LEU A 1 104 ? -9.768 -15.418 15.156 1.00 19.54 97 LEU A CA 1
ATOM 759 C C . LEU A 1 104 ? -9.353 -14.887 16.523 1.00 20.18 97 LEU A C 1
ATOM 760 O O . LEU A 1 104 ? -8.539 -13.946 16.629 1.00 19.61 97 LEU A O 1
ATOM 765 N N . ARG A 1 105 ? -9.931 -15.483 17.566 1.00 21.23 98 ARG A N 1
ATOM 766 C CA . ARG A 1 105 ? -9.750 -14.988 18.920 1.00 22.49 98 ARG A CA 1
ATOM 767 C C . ARG A 1 105 ? -8.344 -15.281 19.450 1.00 23.21 98 ARG A C 1
ATOM 768 O O . ARG A 1 105 ? -7.933 -14.711 20.446 1.00 23.55 98 ARG A O 1
ATOM 776 N N . LEU A 1 106 ? -7.600 -16.160 18.779 1.00 23.61 99 LEU A N 1
ATOM 777 C CA . LEU A 1 106 ? -6.232 -16.456 19.219 1.00 24.14 99 LEU A CA 1
ATOM 778 C C . LEU A 1 106 ? -5.128 -15.642 18.550 1.00 24.92 99 LEU A C 1
ATOM 779 O O . LEU A 1 106 ? -3.973 -15.725 18.965 1.00 25.74 99 LEU A O 1
ATOM 784 N N . PHE A 1 107 ? -5.457 -14.848 17.535 1.00 24.90 100 PHE A N 1
ATOM 785 C CA . PHE A 1 107 ? -4.470 -13.944 16.947 1.00 25.84 100 PHE A CA 1
ATOM 786 C C . PHE A 1 107 ? -4.162 -12.793 17.904 1.00 27.24 100 PHE A C 1
ATOM 787 O O . PHE A 1 107 ? -5.077 -12.288 18.567 1.00 26.63 100 PHE A O 1
ATOM 795 N N . GLN A 1 108 ? -2.903 -12.349 17.930 1.00 28.29 101 GLN A N 1
ATOM 796 C CA . GLN A 1 108 ? -2.567 -11.054 18.530 1.00 31.39 101 GLN A CA 1
ATOM 797 C C . GLN A 1 108 ? -3.159 -9.957 17.658 1.00 32.44 101 GLN A C 1
ATOM 798 O O . GLN A 1 108 ? -3.101 -10.070 16.442 1.00 32.26 101 GLN A O 1
ATOM 804 N N . PRO A 1 109 ? -3.710 -8.885 18.274 1.00 33.99 102 PRO A N 1
ATOM 805 C CA . PRO A 1 109 ? -4.287 -7.752 17.548 1.00 34.95 102 PRO A CA 1
ATOM 806 C C . PRO A 1 109 ? -3.384 -7.199 16.468 1.00 35.84 102 PRO A C 1
ATOM 807 O O . PRO A 1 109 ? -3.862 -6.828 15.392 1.00 36.70 102 PRO A O 1
ATOM 811 N N . GLY A 1 110 ? -2.085 -7.145 16.747 1.00 36.30 103 GLY A N 1
ATOM 812 C CA . GLY A 1 110 ? -1.132 -6.593 15.808 1.00 36.74 103 GLY A CA 1
ATOM 813 C C . GLY A 1 110 ? -0.549 -7.557 14.789 1.00 36.86 103 GLY A C 1
ATOM 814 O O . GLY A 1 110 ? 0.272 -7.143 13.973 1.00 37.21 103 GLY A O 1
ATOM 815 N N . GLU A 1 111 ? -0.937 -8.837 14.837 1.00 35.57 104 GLU A N 1
ATOM 816 C CA . GLU A 1 111 ? -0.435 -9.811 13.870 1.00 34.61 104 GLU A CA 1
ATOM 817 C C . GLU A 1 111 ? -0.889 -9.415 12.456 1.00 33.77 104 GLU A C 1
ATOM 818 O O . GLU A 1 111 ? -2.103 -9.318 12.215 1.00 33.82 104 GLU A O 1
ATOM 824 N N . PRO A 1 112 ? 0.072 -9.149 11.531 1.00 32.92 105 PRO A N 1
ATOM 825 C CA . PRO A 1 112 ? -0.317 -8.734 10.168 1.00 31.77 105 PRO A CA 1
ATOM 826 C C . PRO A 1 112 ? -1.197 -9.754 9.454 1.00 29.80 105 PRO A C 1
ATOM 827 O O . PRO A 1 112 ? -2.113 -9.367 8.717 1.00 30.12 105 PRO A O 1
ATOM 831 N N . VAL A 1 113 ? -0.956 -11.040 9.694 1.00 26.74 106 VAL A N 1
ATOM 832 C CA . VAL A 1 113 ? -1.718 -12.046 8.995 1.00 25.00 106 VAL A CA 1
ATOM 833 C C . VAL A 1 113 ? -3.198 -12.028 9.423 1.00 23.79 106 VAL A C 1
ATOM 834 O O . VAL A 1 113 ? -4.036 -12.517 8.671 1.00 22.90 106 VAL A O 1
ATOM 838 N N . ARG A 1 114 ? -3.522 -11.474 10.598 1.00 23.33 107 ARG A N 1
ATOM 839 C CA . ARG A 1 114 ? -4.951 -11.408 11.024 1.00 23.64 107 ARG A CA 1
ATOM 840 C C . ARG A 1 114 ? -5.835 -10.609 10.049 1.00 23.81 107 ARG A C 1
ATOM 841 O O . ARG A 1 114 ? -7.002 -10.948 9.835 1.00 24.13 107 ARG A O 1
ATOM 849 N N . LYS A 1 115 ? -5.269 -9.563 9.458 1.00 24.40 108 LYS A N 1
ATOM 850 C CA . LYS A 1 115 ? -5.962 -8.732 8.458 1.00 25.91 108 LYS A CA 1
ATOM 851 C C . LYS A 1 115 ? -6.381 -9.558 7.237 1.00 24.89 108 LYS A C 1
ATOM 852 O O . LYS A 1 115 ? -7.520 -9.463 6.773 1.00 25.45 108 LYS A O 1
ATOM 858 N N . ARG A 1 116 ? -5.443 -10.333 6.714 1.00 24.30 109 ARG A N 1
ATOM 859 C CA A ARG A 1 116 ? -5.718 -11.252 5.601 0.50 24.26 109 ARG A CA 1
ATOM 860 C CA B ARG A 1 116 ? -5.699 -11.262 5.614 0.50 24.29 109 ARG A CA 1
ATOM 861 C C . ARG A 1 116 ? -6.747 -12.306 6.025 1.00 22.82 109 ARG A C 1
ATOM 862 O O . ARG A 1 116 ? -7.683 -12.583 5.288 1.00 22.16 109 ARG A O 1
ATOM 877 N N . PHE A 1 117 ? -6.577 -12.887 7.211 1.00 21.08 110 PHE A N 1
ATOM 878 C CA . PHE A 1 117 ? -7.515 -13.910 7.686 1.00 19.33 110 PHE A CA 1
ATOM 879 C C . PHE A 1 117 ? -8.942 -13.341 7.732 1.00 19.22 110 PHE A C 1
ATOM 880 O O . PHE A 1 117 ? -9.884 -13.985 7.249 1.00 19.19 110 PHE A O 1
ATOM 888 N N . VAL A 1 118 ? -9.096 -12.136 8.289 1.00 18.27 111 VAL A N 1
ATOM 889 C CA . VAL A 1 118 ? -10.424 -11.535 8.440 1.00 18.41 111 VAL A CA 1
ATOM 890 C C . VAL A 1 118 ? -11.043 -11.288 7.075 1.00 18.98 111 VAL A C 1
ATOM 891 O O . VAL A 1 118 ? -12.214 -11.616 6.849 1.00 18.46 111 VAL A O 1
ATOM 895 N N . LYS A 1 119 ? -10.255 -10.718 6.165 1.00 19.90 112 LYS A N 1
ATOM 896 C CA . LYS A 1 119 ? -10.703 -10.516 4.800 1.00 21.85 112 LYS A CA 1
ATOM 897 C C . LYS A 1 119 ? -11.159 -11.822 4.127 1.00 20.76 112 LYS A C 1
ATOM 898 O O . LYS A 1 119 ? -12.244 -11.864 3.525 1.00 20.56 112 LYS A O 1
ATOM 904 N N . GLU A 1 120 ? -10.344 -12.873 4.230 1.00 19.42 113 GLU A N 1
ATOM 905 C CA . GLU A 1 120 ? -10.670 -14.141 3.570 1.00 19.28 113 GLU A CA 1
ATOM 906 C C . GLU A 1 120 ? -11.931 -14.771 4.148 1.00 18.73 113 GLU A C 1
ATOM 907 O O . GLU A 1 120 ? -12.798 -15.229 3.391 1.00 18.36 113 GLU A O 1
ATOM 913 N N . MET A 1 121 ? -12.008 -14.799 5.476 1.00 17.33 114 MET A N 1
ATOM 914 C CA . MET A 1 121 ? -13.095 -15.432 6.216 1.00 18.39 114 MET A CA 1
ATOM 915 C C . MET A 1 121 ? -14.447 -14.748 5.862 1.00 18.11 114 MET A C 1
ATOM 916 O O . MET A 1 121 ? -15.452 -15.419 5.565 1.00 17.27 114 MET A O 1
ATOM 921 N N . ILE A 1 122 ? -14.459 -13.411 5.879 1.00 18.45 115 ILE A N 1
ATOM 922 C CA . ILE A 1 122 ? -15.665 -12.657 5.523 1.00 19.00 115 ILE A CA 1
ATOM 923 C C . ILE A 1 122 ? -16.064 -12.930 4.067 1.00 19.06 115 ILE A C 1
ATOM 924 O O . ILE A 1 122 ? -17.256 -13.114 3.790 1.00 19.38 115 ILE A O 1
ATOM 929 N N . ASP A 1 123 ? -15.077 -12.964 3.166 1.00 19.05 116 ASP A N 1
ATOM 930 C CA . ASP A 1 123 ? -15.314 -13.194 1.734 1.00 20.42 116 ASP A CA 1
ATOM 931 C C . ASP A 1 123 ? -15.857 -14.602 1.509 1.00 19.44 116 ASP A C 1
ATOM 932 O O . ASP A 1 123 ? -16.813 -14.793 0.757 1.00 19.87 116 ASP A O 1
ATOM 937 N N . TRP A 1 124 ? -15.291 -15.593 2.178 1.00 18.22 117 TRP A N 1
ATOM 938 C CA . TRP A 1 124 ? -15.893 -16.927 2.076 1.00 17.96 117 TRP A CA 1
ATOM 939 C C . TRP A 1 124 ? -17.355 -16.884 2.570 1.00 17.76 117 TRP A C 1
ATOM 940 O O . TRP A 1 124 ? -18.235 -17.470 1.961 1.00 17.79 117 TRP A O 1
ATOM 951 N N . SER A 1 125 ? -17.611 -16.163 3.658 1.00 17.94 118 SER A N 1
ATOM 952 C CA . SER A 1 125 ? -18.964 -16.138 4.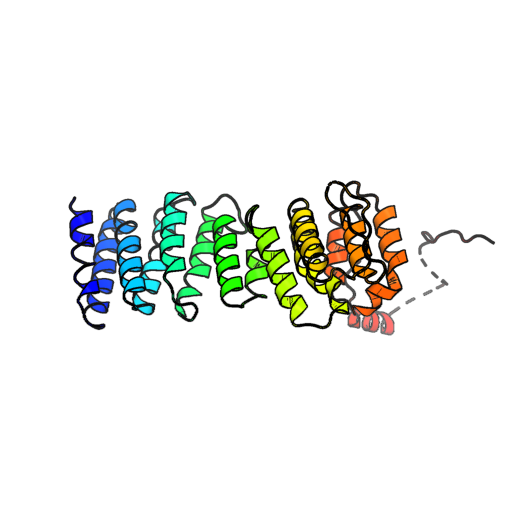221 1.00 18.29 118 SER A CA 1
ATOM 953 C C . SER A 1 125 ? -19.967 -15.422 3.267 1.00 19.30 118 SER A C 1
ATOM 954 O O . SER A 1 125 ? -21.148 -15.739 3.266 1.00 20.01 118 SER A O 1
ATOM 957 N N . LYS A 1 126 ? -19.495 -14.464 2.475 1.00 19.82 119 LYS A N 1
ATOM 958 C CA . LYS A 1 126 ? -20.357 -13.787 1.491 1.00 21.39 119 LYS A CA 1
ATOM 959 C C . LYS A 1 126 ? -20.758 -14.732 0.373 1.00 22.16 119 LYS A C 1
ATOM 960 O O . LYS A 1 126 ? -21.934 -14.778 -0.038 1.00 22.67 119 LYS A O 1
ATOM 966 N N . LYS A 1 127 ? -19.771 -15.475 -0.125 1.00 22.19 120 LYS A N 1
ATOM 967 C CA . LYS A 1 127 ? -19.969 -16.359 -1.265 1.00 23.35 120 LYS A CA 1
ATOM 968 C C . LYS A 1 127 ? -20.596 -17.701 -0.885 1.00 22.35 120 LYS A C 1
ATOM 969 O O . LYS A 1 127 ? -21.306 -18.289 -1.682 1.00 23.55 120 LYS A O 1
ATOM 975 N N . PHE A 1 128 ? -20.365 -18.161 0.341 1.00 20.46 121 PHE A N 1
ATOM 976 C CA . PHE A 1 128 ? -20.790 -19.484 0.749 1.00 20.36 121 PHE A CA 1
ATOM 977 C C . PHE A 1 128 ? -21.889 -19.452 1.828 1.00 19.57 121 PHE A C 1
ATOM 978 O O . PHE A 1 128 ? -22.276 -20.477 2.356 1.00 19.96 121 PHE A O 1
ATOM 986 N N . GLY A 1 129 ? -22.413 -18.262 2.117 1.00 19.46 122 GLY A N 1
ATOM 987 C CA . GLY A 1 129 ? -23.460 -18.105 3.132 1.00 19.03 122 GLY A CA 1
ATOM 988 C C . GLY A 1 129 ? -24.689 -17.437 2.524 1.00 19.01 122 GLY A C 1
ATOM 989 O O . GLY A 1 129 ? -24.646 -16.971 1.387 1.00 17.94 122 GLY A O 1
ATOM 990 N N . ASP A 1 130 ? -25.763 -17.320 3.296 1.00 19.45 123 ASP A N 1
ATOM 991 C CA . ASP A 1 130 ? -27.006 -16.746 2.772 1.00 20.32 123 ASP A CA 1
ATOM 992 C C . ASP A 1 130 ? -27.020 -15.202 2.735 1.00 19.96 123 ASP A C 1
ATOM 993 O O . ASP A 1 130 ? -27.956 -14.617 2.171 1.00 19.87 123 ASP A O 1
ATOM 998 N N . TYR A 1 131 ? -26.028 -14.552 3.350 1.00 18.49 124 TYR A N 1
ATOM 999 C CA . TYR A 1 131 ? -26.017 -13.080 3.434 1.00 18.64 124 TYR A CA 1
ATOM 1000 C C . TYR A 1 131 ? -24.908 -12.528 2.561 1.00 18.63 124 TYR A C 1
ATOM 1001 O O . TYR A 1 131 ? -23.749 -12.599 2.960 1.00 18.86 124 TYR A O 1
ATOM 1010 N N . PRO A 1 132 ? -25.247 -11.942 1.400 1.00 18.94 125 PRO A N 1
ATOM 1011 C CA . PRO A 1 132 ? -24.160 -11.520 0.494 1.00 19.86 125 PRO A CA 1
ATOM 1012 C C . PRO A 1 132 ? -23.234 -10.426 1.023 1.00 20.47 125 PRO A C 1
ATOM 1013 O O . PRO A 1 132 ? -22.106 -10.289 0.514 1.00 21.12 125 PRO A O 1
ATOM 1017 N N . ALA A 1 133 ? -23.671 -9.655 2.018 1.00 20.19 126 ALA A N 1
ATOM 1018 C CA . ALA A 1 133 ? -22.749 -8.680 2.657 1.00 19.67 126 ALA A CA 1
ATOM 1019 C C . ALA A 1 133 ? -21.855 -9.356 3.713 1.00 19.13 126 ALA A C 1
ATOM 1020 O O . ALA A 1 133 ? -20.944 -8.720 4.268 1.00 19.61 126 ALA A O 1
ATOM 1022 N N . GLY A 1 134 ? -22.114 -10.634 3.982 1.00 17.73 127 GLY A N 1
ATOM 1023 C CA . GLY A 1 134 ? -21.211 -11.481 4.806 1.00 16.88 127 GLY A CA 1
ATOM 1024 C C . GLY A 1 134 ? -21.908 -11.929 6.074 1.00 15.95 127 GLY A C 1
ATOM 1025 O O . GLY A 1 134 ? -22.922 -11.356 6.442 1.00 17.42 127 GLY A O 1
ATOM 1026 N N . ASP A 1 135 ? -21.379 -12.941 6.745 1.00 15.21 128 ASP A N 1
ATOM 1027 C CA . ASP A 1 135 ? -22.099 -13.570 7.858 1.00 15.34 128 ASP A CA 1
ATOM 1028 C C . ASP A 1 135 ? -22.283 -12.583 9.008 1.00 15.59 128 ASP A C 1
ATOM 1029 O O . ASP A 1 135 ? -21.324 -11.985 9.447 1.00 15.46 128 ASP A O 1
ATOM 1034 N N . PRO A 1 136 ? -23.540 -12.376 9.466 1.00 15.69 129 PRO A N 1
ATOM 1035 C CA . PRO A 1 136 ? -23.707 -11.396 10.533 1.00 15.23 129 PRO A CA 1
ATOM 1036 C C . PRO A 1 136 ? -22.915 -11.664 11.828 1.00 14.78 129 PRO A C 1
ATOM 1037 O O . PRO A 1 136 ? -22.374 -10.708 12.420 1.00 13.26 129 PRO A O 1
ATOM 1041 N N . GLU A 1 137 ? -22.879 -12.921 12.283 1.00 13.81 130 GLU A N 1
ATOM 1042 C CA . GLU A 1 137 ? -22.191 -13.242 13.556 1.00 15.42 130 GLU A CA 1
ATOM 1043 C C . GLU A 1 137 ? -20.679 -13.022 13.397 1.00 15.82 130 GLU A C 1
ATOM 1044 O O . GLU A 1 137 ? -20.026 -12.516 14.307 1.00 16.14 130 GLU A O 1
ATOM 1050 N N . LEU A 1 138 ? -20.124 -13.357 12.232 1.00 14.79 131 LEU A N 1
ATOM 1051 C CA . LEU A 1 138 ? -18.700 -13.046 12.008 1.00 15.17 131 LEU A CA 1
ATOM 1052 C C . LEU A 1 138 ? -18.450 -11.535 12.036 1.00 15.82 131 LEU A C 1
ATOM 1053 O O . LEU A 1 138 ? -17.494 -11.071 12.692 1.00 15.38 131 LEU A O 1
ATOM 1058 N N . HIS A 1 139 ? -19.327 -10.758 11.375 1.00 15.61 132 HIS A N 1
ATOM 1059 C CA . HIS A 1 139 ? -19.225 -9.288 11.435 1.00 16.30 132 HIS A CA 1
ATOM 1060 C C . HIS A 1 139 ? -19.337 -8.785 12.880 1.00 16.81 132 HIS A C 1
ATOM 1061 O O . HIS A 1 139 ? -18.588 -7.887 13.295 1.00 17.01 132 HIS A O 1
ATOM 1068 N N . HIS A 1 140 ? -20.285 -9.336 13.635 1.00 16.21 133 HIS A N 1
ATOM 1069 C CA . HIS A 1 140 ? -20.418 -8.965 15.029 1.00 16.77 133 HIS A CA 1
ATOM 1070 C C . HIS A 1 140 ? -19.118 -9.171 15.849 1.00 17.09 133 HIS A C 1
ATOM 1071 O O . HIS A 1 140 ? -18.649 -8.268 16.535 1.00 16.90 133 HIS A O 1
ATOM 1078 N N . VAL A 1 141 ? -18.594 -10.386 15.816 1.00 17.20 134 VAL A N 1
ATOM 1079 C CA . VAL A 1 141 ? -17.382 -10.698 16.551 1.00 17.34 134 VAL A CA 1
ATOM 1080 C C . VAL A 1 141 ? -16.159 -9.859 16.107 1.00 17.17 134 VAL A C 1
ATOM 1081 O O . VAL A 1 141 ? -15.458 -9.327 16.953 1.00 16.49 134 VAL A O 1
ATOM 1085 N N . VAL A 1 142 ? -15.933 -9.713 14.805 1.00 16.90 135 VAL A N 1
ATOM 1086 C CA . VAL A 1 142 ? -14.830 -8.893 14.311 1.00 17.59 135 VAL A CA 1
ATOM 1087 C C . VAL A 1 142 ? -15.048 -7.455 14.806 1.00 18.06 135 VAL A C 1
ATOM 1088 O O . VAL A 1 142 ? -14.127 -6.791 15.285 1.00 17.28 135 VAL A O 1
ATOM 1092 N N . GLY A 1 143 ? -16.296 -6.996 14.707 1.00 18.70 136 GLY A N 1
ATOM 1093 C CA . GLY A 1 143 ? -16.640 -5.656 15.153 1.00 19.48 136 GLY A CA 1
ATOM 1094 C C . GLY A 1 143 ? -16.354 -5.459 16.632 1.00 20.06 136 GLY A C 1
ATOM 1095 O O . GLY A 1 143 ? -15.781 -4.423 17.016 1.00 20.35 136 GLY A O 1
ATOM 1096 N N . THR A 1 144 ? -16.709 -6.446 17.461 1.00 19.50 137 THR A N 1
ATOM 1097 C CA . THR A 1 144 ? -16.433 -6.325 18.909 1.00 20.33 137 THR A CA 1
ATOM 1098 C C . THR A 1 144 ? -14.927 -6.356 19.235 1.00 20.56 137 THR A C 1
ATOM 1099 O O . THR A 1 144 ? -14.463 -5.644 20.138 1.00 19.27 137 THR A O 1
ATOM 1103 N N . LEU A 1 145 ? -14.180 -7.154 18.495 1.00 20.18 138 LEU A N 1
ATOM 1104 C CA . LEU A 1 145 ? -12.736 -7.170 18.635 1.00 21.83 138 LEU A CA 1
ATOM 1105 C C . LEU A 1 145 ? -12.137 -5.804 18.306 1.00 21.33 138 LEU A C 1
ATOM 1106 O O . LEU A 1 145 ? -11.289 -5.304 19.052 1.00 22.04 138 LEU A O 1
ATOM 1111 N N . TYR A 1 146 ? -12.557 -5.210 17.194 1.00 20.79 139 TYR A N 1
ATOM 1112 C CA . TYR A 1 146 ? -12.095 -3.858 16.835 1.00 21.22 139 TYR A CA 1
ATOM 1113 C C . TYR A 1 146 ? -12.424 -2.806 17.907 1.00 21.39 139 TYR A C 1
ATOM 1114 O O . TYR A 1 146 ? -11.562 -1.977 18.241 1.00 21.67 139 TYR A O 1
ATOM 1123 N N . VAL A 1 147 ? -13.648 -2.841 18.445 1.00 21.08 140 VAL A N 1
ATOM 1124 C CA . VAL A 1 147 ? -13.984 -2.027 19.623 1.00 21.75 140 VAL A CA 1
ATOM 1125 C C . VAL A 1 147 ? -13.009 -2.200 20.806 1.00 22.98 140 VAL A C 1
ATOM 1126 O O . VAL A 1 147 ? -12.504 -1.197 21.321 1.00 23.58 140 VAL A O 1
ATOM 1130 N N . GLU A 1 148 ? -12.752 -3.441 21.231 1.00 24.74 141 GLU A N 1
ATOM 1131 C CA . GLU A 1 148 ? -11.796 -3.721 22.332 1.00 26.68 141 GLU A CA 1
ATOM 1132 C C . GLU A 1 148 ? -10.406 -3.141 22.088 1.00 26.91 141 GLU A C 1
ATOM 1133 O O . GLU A 1 148 ? -9.721 -2.727 23.019 1.00 27.52 141 GLU A O 1
ATOM 1139 N N . GLU A 1 149 ? -9.984 -3.137 20.835 1.00 27.22 142 GLU A N 1
ATOM 1140 C CA . GLU A 1 149 ? -8.662 -2.668 20.449 1.00 27.75 142 GLU A CA 1
ATOM 1141 C C . GLU A 1 149 ? -8.650 -1.171 20.125 1.00 27.81 142 GLU A C 1
ATOM 1142 O O . GLU A 1 149 ? -7.629 -0.655 19.664 1.00 27.72 142 GLU A O 1
ATOM 1148 N N . GLY A 1 150 ? -9.780 -0.489 20.320 1.00 27.19 143 GLY A N 1
ATOM 1149 C CA . GLY A 1 150 ? -9.867 0.951 20.012 1.00 27.59 143 GLY A CA 1
ATOM 1150 C C . GLY A 1 150 ? -9.840 1.308 18.533 1.00 27.72 143 GLY A C 1
ATOM 1151 O O . GLY A 1 150 ? -9.546 2.439 18.170 1.00 28.74 143 GLY A O 1
ATOM 1152 N N . GLU A 1 151 ? -10.163 0.361 17.665 1.00 27.08 144 GLU A N 1
ATOM 1153 C CA . GLU A 1 151 ? -10.290 0.646 16.228 1.00 26.59 144 GLU A CA 1
ATOM 1154 C C . GLU A 1 151 ? -11.746 0.942 15.859 1.00 25.47 144 GLU A C 1
ATOM 1155 O O . GLU A 1 151 ? -12.434 0.109 15.239 1.00 23.75 144 GLU A O 1
ATOM 1161 N N . PHE A 1 152 ? -12.192 2.144 16.208 1.00 24.13 145 PHE A N 1
ATOM 1162 C CA . PHE A 1 152 ? -13.619 2.454 16.191 1.00 24.27 145 PHE A CA 1
ATOM 1163 C C . PHE A 1 152 ? -14.152 2.556 14.742 1.00 24.82 145 PHE A C 1
ATOM 1164 O O . PHE A 1 152 ? -15.243 2.067 14.436 1.00 23.12 145 PHE A O 1
ATOM 1172 N N . GLU A 1 153 ? -13.372 3.189 13.856 1.00 25.90 146 GLU A N 1
ATOM 1173 C CA A GLU A 1 153 ? -13.763 3.345 12.449 0.50 26.86 146 GLU A CA 1
ATOM 1174 C CA B GLU A 1 153 ? -13.757 3.330 12.448 0.50 27.17 146 GLU A CA 1
ATOM 1175 C C . GLU A 1 153 ? -13.940 1.990 11.749 1.00 26.49 146 GLU A C 1
ATOM 1176 O O . GLU A 1 153 ? -14.932 1.761 11.011 1.00 25.96 146 GLU A O 1
ATOM 1187 N N . ALA A 1 154 ? -12.982 1.106 11.974 1.00 25.34 147 ALA A N 1
ATOM 1188 C CA . ALA A 1 154 ? -13.044 -0.247 11.450 1.00 23.98 147 ALA A CA 1
ATOM 1189 C C . ALA A 1 154 ? -14.234 -1.026 12.084 1.00 23.52 147 ALA A C 1
ATOM 1190 O O . ALA A 1 154 ? -14.953 -1.750 11.380 1.00 23.92 147 ALA A O 1
ATOM 1192 N N . ALA A 1 155 ? -14.472 -0.849 13.385 1.00 21.89 148 ALA A N 1
ATOM 1193 C CA . ALA A 1 155 ? -15.584 -1.538 14.045 1.00 21.30 148 ALA A CA 1
ATOM 1194 C C . ALA A 1 155 ? -16.930 -1.153 13.420 1.00 20.92 148 ALA A C 1
ATOM 1195 O O . ALA A 1 155 ? -17.779 -2.018 13.241 1.00 20.51 148 ALA A O 1
ATOM 1197 N N . GLU A 1 156 ? -17.119 0.131 13.093 1.00 21.01 149 GLU A N 1
ATOM 1198 C CA . GLU A 1 156 ? -18.424 0.615 12.570 1.00 21.02 149 GLU A CA 1
ATOM 1199 C C . GLU A 1 156 ? -18.838 -0.140 11.317 1.00 21.26 149 GLU A C 1
ATOM 1200 O O . GLU A 1 156 ? -20.003 -0.535 11.185 1.00 21.46 149 GLU A O 1
ATOM 1206 N N . LYS A 1 157 ? -17.888 -0.351 10.404 1.00 21.21 150 LYS A N 1
ATOM 1207 C CA . LYS A 1 157 ? -18.182 -1.050 9.152 1.00 22.46 150 LYS A CA 1
ATOM 1208 C C . LYS A 1 157 ? -18.679 -2.485 9.343 1.00 21.54 150 LYS A C 1
ATOM 1209 O O . LYS A 1 157 ? -19.519 -2.935 8.567 1.00 23.07 150 LYS A O 1
ATOM 1215 N N . HIS A 1 158 ? -18.174 -3.201 10.356 1.00 19.63 151 HIS A N 1
ATOM 1216 C CA . HIS A 1 158 ? -18.662 -4.553 10.642 1.00 18.05 151 HIS A CA 1
ATOM 1217 C C . HIS A 1 158 ? -19.949 -4.568 11.469 1.00 17.68 151 HIS A C 1
ATOM 1218 O O . HIS A 1 158 ? -20.879 -5.317 11.146 1.00 17.47 151 HIS A O 1
ATOM 1225 N N . LEU A 1 159 ? -20.020 -3.710 12.494 1.00 16.23 152 LEU A N 1
ATOM 1226 C CA . LEU A 1 159 ? -21.195 -3.730 13.391 1.00 16.83 152 LEU A CA 1
ATOM 1227 C C . LEU A 1 159 ? -22.508 -3.386 12.690 1.00 16.58 152 LEU A C 1
ATOM 1228 O O . LEU A 1 159 ? -23.549 -3.906 13.086 1.00 17.25 152 LEU A O 1
ATOM 1233 N N . VAL A 1 160 ? -22.465 -2.527 11.667 1.00 16.91 153 VAL A N 1
ATOM 1234 C CA A VAL A 1 160 ? -23.685 -2.177 10.931 0.50 16.71 153 VAL A CA 1
ATOM 1235 C CA B VAL A 1 160 ? -23.667 -2.154 10.893 0.50 16.84 153 VAL A CA 1
ATOM 1236 C C . VAL A 1 160 ? -24.242 -3.364 10.137 1.00 17.08 153 VAL A C 1
ATOM 1237 O O . VAL A 1 160 ? -25.446 -3.384 9.764 1.00 17.17 153 VAL A O 1
ATOM 1244 N N . LEU A 1 161 ? -23.380 -4.347 9.897 1.00 17.24 154 LEU A N 1
ATOM 1245 C CA . LEU A 1 161 ? -23.714 -5.598 9.231 1.00 18.23 154 LEU A CA 1
ATOM 1246 C C . LEU A 1 161 ? -23.857 -6.797 10.183 1.00 18.29 154 LEU A C 1
ATOM 1247 O O . LEU A 1 161 ? -23.863 -7.941 9.724 1.00 18.55 154 LEU A O 1
ATOM 1252 N N . GLY A 1 162 ? -23.999 -6.536 11.486 1.00 18.03 155 GLY A N 1
ATOM 1253 C CA . GLY A 1 162 ? -23.926 -7.583 12.504 1.00 17.69 155 GLY A CA 1
ATOM 1254 C C . GLY A 1 162 ? -25.286 -8.194 12.857 1.00 18.76 155 GLY A C 1
ATOM 1255 O O . GLY A 1 162 ? -26.232 -8.240 12.030 1.00 18.51 155 GLY A O 1
ATOM 1256 N N . THR A 1 163 ? -25.354 -8.711 14.075 1.00 18.67 156 THR A N 1
ATOM 1257 C CA . THR A 1 163 ? -26.503 -9.460 14.554 1.00 19.31 156 THR A CA 1
ATOM 1258 C C . THR A 1 163 ? -27.349 -8.530 15.406 1.00 20.05 156 THR A C 1
ATOM 1259 O O . THR A 1 163 ? -27.031 -7.335 15.553 1.00 19.19 156 THR A O 1
ATOM 1263 N N . LYS A 1 164 ? -28.394 -9.089 16.023 1.00 21.44 157 LYS A N 1
ATOM 1264 C CA . LYS A 1 164 ? -29.203 -8.332 16.968 1.00 22.91 157 LYS A CA 1
ATOM 1265 C C . LYS A 1 164 ? -28.397 -7.817 18.171 1.00 22.82 157 LYS A C 1
ATOM 1266 O O . LYS A 1 164 ? -28.843 -6.896 18.833 1.00 23.06 157 LYS A O 1
ATOM 1272 N N . GLU A 1 165 ? -27.213 -8.380 18.440 1.00 22.87 158 GLU A N 1
ATOM 1273 C CA . GLU A 1 165 ? -26.382 -7.880 19.543 1.00 23.44 158 GLU A CA 1
ATOM 1274 C C . GLU A 1 165 ? -25.498 -6.711 19.123 1.00 21.46 158 GLU A C 1
ATOM 1275 O O . GLU A 1 165 ? -24.873 -6.049 19.987 1.00 21.47 158 GLU A O 1
ATOM 1281 N N . SER A 1 166 ? -25.383 -6.489 17.816 1.00 19.10 159 SER A N 1
A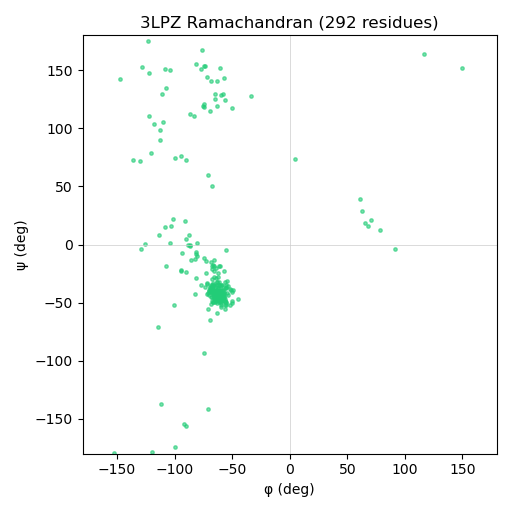TOM 1282 C CA . SER A 1 166 ? -24.441 -5.471 17.322 1.00 17.92 159 SER A CA 1
ATOM 1283 C C . SER A 1 166 ? -24.828 -4.017 17.622 1.00 17.29 159 SER A C 1
ATOM 1284 O O . SER A 1 166 ? -23.954 -3.238 17.947 1.00 17.03 159 SER A O 1
ATOM 1287 N N . PRO A 1 167 ? -26.127 -3.647 17.535 1.00 18.36 160 PRO A N 1
ATOM 1288 C CA . PRO A 1 167 ? -26.464 -2.222 17.746 1.00 18.26 160 PRO A CA 1
ATOM 1289 C C . PRO A 1 167 ? -26.101 -1.682 19.127 1.00 18.27 160 PRO A C 1
ATOM 1290 O O . PRO A 1 167 ? -25.684 -0.509 19.234 1.00 18.55 160 PRO A O 1
ATOM 1294 N N . GLU A 1 168 ? -26.216 -2.519 20.161 1.00 17.46 161 GLU A N 1
ATOM 1295 C CA . GLU A 1 168 ? -25.847 -2.067 21.491 1.00 19.27 161 GLU A CA 1
ATOM 1296 C C . GLU A 1 168 ? -24.334 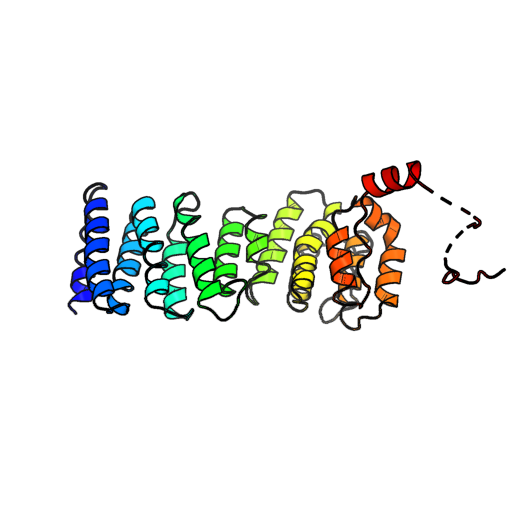-1.886 21.576 1.00 19.00 161 GLU A C 1
ATOM 1297 O O . GLU A 1 168 ? -23.866 -0.909 22.159 1.00 18.58 161 GLU A O 1
ATOM 1303 N N . VAL A 1 169 ? -23.573 -2.801 20.969 1.00 18.65 162 VAL A N 1
ATOM 1304 C CA . VAL A 1 169 ? -22.101 -2.652 20.975 1.00 17.98 162 VAL A CA 1
ATOM 1305 C C . VAL A 1 169 ? -21.707 -1.346 20.254 1.00 18.07 162 VAL A C 1
ATOM 1306 O O . VAL A 1 169 ? -20.871 -0.562 20.730 1.00 18.80 162 VAL A O 1
ATOM 1310 N N . LEU A 1 170 ? -22.325 -1.103 19.109 1.00 17.48 163 LEU A N 1
ATOM 1311 C CA . LEU A 1 170 ? -22.004 0.084 18.320 1.00 17.16 163 LEU A CA 1
ATOM 1312 C C . LEU A 1 170 ? -22.376 1.379 19.051 1.00 16.91 163 LEU A C 1
ATOM 1313 O O . LEU A 1 170 ? -21.602 2.319 19.070 1.00 15.90 163 LEU A O 1
ATOM 1318 N N . ALA A 1 171 ? -23.571 1.428 19.626 1.00 17.13 164 ALA A N 1
ATOM 1319 C CA . ALA A 1 171 ? -24.027 2.621 20.345 1.00 17.52 164 ALA A CA 1
ATOM 1320 C C . ALA A 1 171 ? -23.122 2.930 21.568 1.00 17.55 164 ALA A C 1
ATOM 1321 O O . ALA A 1 171 ? -22.775 4.096 21.816 1.00 16.71 164 ALA A O 1
ATOM 1323 N N . ARG A 1 172 ? -22.732 1.892 22.304 1.00 17.84 165 ARG A N 1
ATOM 1324 C CA . ARG A 1 172 ? -21.805 2.064 23.457 1.00 19.01 165 ARG A CA 1
ATOM 1325 C C . ARG A 1 172 ? -20.406 2.480 23.030 1.00 18.88 165 ARG A C 1
ATOM 1326 O O . ARG A 1 172 ? -19.752 3.284 23.713 1.00 19.96 165 ARG A O 1
ATOM 1334 N N . MET A 1 173 ? -19.965 1.978 21.884 1.00 18.96 166 MET A N 1
ATOM 1335 C CA . MET A 1 173 ? -18.703 2.427 21.288 1.00 19.26 166 MET A CA 1
ATOM 1336 C C . MET A 1 173 ? -18.794 3.906 20.876 1.00 18.70 166 MET A C 1
ATOM 1337 O O . MET A 1 173 ? -17.900 4.690 21.177 1.00 18.95 166 MET A O 1
ATOM 1342 N N . GLU A 1 174 ? -19.865 4.280 20.191 1.00 17.55 167 GLU A N 1
ATOM 1343 C CA . GLU A 1 174 ? -20.071 5.688 19.843 1.00 18.18 167 GLU A CA 1
ATOM 1344 C C . GLU A 1 174 ? -20.148 6.563 21.091 1.00 17.73 167 GLU A C 1
ATOM 1345 O O . GLU A 1 174 ? -19.649 7.683 21.080 1.00 17.88 167 GLU A O 1
ATOM 1351 N N . TYR A 1 175 ? -20.792 6.078 22.150 1.00 18.46 168 TYR A N 1
ATOM 1352 C CA . TYR A 1 175 ? -20.826 6.837 23.392 1.00 20.04 168 TYR A CA 1
ATOM 1353 C C . TYR A 1 175 ? -19.409 7.001 23.992 1.00 20.57 168 TYR A C 1
ATOM 1354 O O . TYR A 1 175 ? -19.061 8.092 24.450 1.00 21.17 168 TYR A O 1
ATOM 1363 N N . GLU A 1 176 ? -18.607 5.934 24.004 1.00 21.31 169 GLU A N 1
ATOM 1364 C CA . GLU A 1 176 ? -17.200 6.037 24.482 1.00 22.52 169 GLU A CA 1
ATOM 1365 C C . GLU A 1 176 ? -16.406 7.041 23.657 1.00 22.53 169 GLU A C 1
ATOM 1366 O O . GLU A 1 176 ? -15.597 7.830 24.189 1.00 23.39 169 GLU A O 1
ATOM 1372 N N . TRP A 1 177 ? -16.634 7.023 22.354 1.00 21.23 170 TRP A N 1
ATOM 1373 C CA . TRP A 1 177 ? -15.962 7.961 21.473 1.00 21.34 170 TRP A CA 1
ATOM 1374 C C . TRP A 1 177 ? -16.400 9.401 21.759 1.00 20.70 170 TRP A C 1
ATOM 1375 O O . TRP A 1 177 ? -15.573 10.307 21.836 1.00 20.49 170 TRP A O 1
ATOM 1386 N N . TYR A 1 178 ? -17.703 9.606 21.935 1.00 20.68 171 TYR A N 1
ATOM 1387 C CA . TYR A 1 178 ? -18.252 10.918 22.305 1.00 20.11 171 TYR A CA 1
ATOM 1388 C C . TYR A 1 178 ? -17.634 11.504 23.584 1.00 20.96 171 TYR A C 1
ATOM 1389 O O . TYR A 1 178 ? -17.417 12.720 23.688 1.00 21.05 171 TYR A O 1
ATOM 1398 N N . LYS A 1 179 ? -17.360 10.645 24.558 1.00 20.76 172 LYS A N 1
ATOM 1399 C CA . LYS A 1 179 ? -16.806 11.118 25.843 1.00 22.84 172 LYS A CA 1
ATOM 1400 C C . LYS A 1 179 ? -15.389 11.698 25.697 1.00 23.33 172 LYS A C 1
ATOM 1401 O O . LYS A 1 179 ? -14.917 12.414 26.576 1.00 24.46 172 LYS A O 1
ATOM 1407 N N . GLN A 1 180 ? -14.732 11.386 24.587 1.00 23.40 173 GLN A N 1
ATOM 1408 C CA . GLN A 1 180 ? -13.431 11.960 24.277 1.00 25.02 173 GLN A CA 1
ATOM 1409 C C . GLN A 1 180 ? -13.581 13.296 23.547 1.00 25.59 173 GLN A C 1
ATOM 1410 O O . GLN A 1 180 ? -12.587 13.940 23.232 1.00 27.66 173 GLN A O 1
ATOM 1416 N N . ASP A 1 181 ? -14.809 13.724 23.291 1.00 25.49 174 ASP A N 1
ATOM 1417 C CA . ASP A 1 181 ? -15.052 14.935 22.496 1.00 26.06 174 ASP A CA 1
ATOM 1418 C C . ASP A 1 181 ? -15.817 15.912 23.378 1.00 26.40 174 ASP A C 1
ATOM 1419 O O . ASP A 1 181 ? -16.086 15.608 24.539 1.00 26.14 174 ASP A O 1
ATOM 1424 N N . GLU A 1 182 ? -16.176 17.078 22.846 1.00 27.40 175 GLU A N 1
ATOM 1425 C CA . GLU A 1 182 ? -16.892 18.096 23.643 1.00 29.38 175 GLU A CA 1
ATOM 1426 C C . GLU A 1 182 ? -18.362 17.704 23.776 1.00 29.53 175 GLU A C 1
ATOM 1427 O O . GLU A 1 182 ? -18.913 17.052 22.868 1.00 29.10 175 GLU A O 1
ATOM 1433 N N . SER A 1 183 ? -19.009 18.104 24.874 1.00 29.66 176 SER A N 1
ATOM 1434 C CA . SER A 1 183 ? -20.345 17.571 25.154 1.00 29.86 176 SER A CA 1
ATOM 1435 C C . SER A 1 183 ? -21.452 17.966 24.155 1.00 29.18 176 SER A C 1
ATOM 1436 O O . SER A 1 183 ? -22.435 17.234 24.032 1.00 29.22 176 SER A O 1
ATOM 1439 N N . HIS A 1 184 ? -21.289 19.066 23.414 1.00 28.09 177 HIS A N 1
ATOM 1440 C CA . HIS A 1 184 ? -22.285 19.448 22.402 1.00 28.01 177 HIS A CA 1
ATOM 1441 C C . HIS A 1 184 ? -22.316 18.476 21.204 1.00 26.79 177 HIS A C 1
ATOM 1442 O O . HIS A 1 184 ? -23.253 18.501 20.406 1.00 27.10 177 HIS A O 1
ATOM 144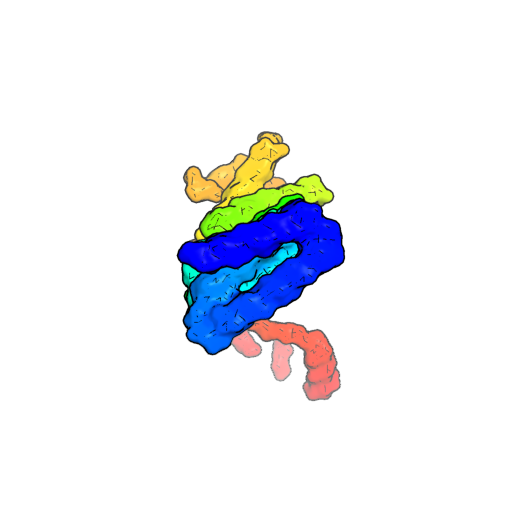9 N N . THR A 1 185 ? -21.284 17.639 21.078 1.00 24.52 178 THR A N 1
ATOM 1450 C CA . THR A 1 185 ? -21.197 16.714 19.955 1.00 22.89 178 THR A CA 1
ATOM 1451 C C . THR A 1 185 ? -22.033 15.457 20.124 1.00 21.54 178 THR A C 1
ATOM 1452 O O . THR A 1 185 ? -22.011 14.612 19.230 1.00 20.64 178 THR A O 1
ATOM 1456 N N . ALA A 1 186 ? -22.778 15.318 21.234 1.00 20.98 179 ALA A N 1
ATOM 1457 C CA . ALA A 1 186 ? -23.610 14.089 21.436 1.00 20.29 179 ALA A CA 1
ATOM 1458 C C . ALA A 1 186 ? -24.421 13.623 20.194 1.00 19.67 179 ALA A C 1
ATOM 1459 O O . ALA A 1 186 ? -24.368 12.448 19.869 1.00 18.91 179 ALA A O 1
ATOM 1461 N N . PRO A 1 187 ? -25.143 14.546 19.489 1.00 20.04 180 PRO A N 1
ATOM 1462 C CA . PRO A 1 187 ? -25.950 14.108 18.329 1.00 19.97 180 PRO A CA 1
ATOM 1463 C C . PRO A 1 187 ? -25.120 13.546 17.177 1.00 20.54 180 PRO A C 1
ATOM 1464 O O . PRO A 1 187 ? -25.610 12.691 16.435 1.00 20.43 180 PRO A O 1
ATOM 1468 N N . LEU A 1 188 ? -23.872 14.009 17.030 1.00 20.71 181 LEU A N 1
ATOM 1469 C CA . LEU A 1 188 ? -22.988 13.520 15.961 1.00 20.78 181 LEU A CA 1
ATOM 1470 C C . LEU A 1 188 ? -22.616 12.049 16.168 1.00 20.29 181 LEU A C 1
ATOM 1471 O O . LEU A 1 188 ? -22.565 11.279 15.225 1.00 20.06 181 LEU A O 1
ATOM 1476 N N . TYR A 1 189 ? -22.351 11.668 17.406 1.00 19.23 182 TYR A N 1
ATOM 1477 C CA . TYR A 1 189 ? -22.005 10.291 17.711 1.00 18.85 182 TYR A CA 1
ATOM 1478 C C . TYR A 1 189 ? -23.228 9.422 17.716 1.00 19.33 182 TYR A C 1
ATOM 1479 O O . TYR A 1 189 ? -23.176 8.272 17.258 1.00 19.84 182 TYR A O 1
ATOM 1488 N N . CYS A 1 190 ? -24.350 9.976 18.161 1.00 18.99 183 CYS A N 1
ATOM 1489 C CA . CYS A 1 190 ? -25.597 9.234 18.076 1.00 20.52 183 CYS A CA 1
ATOM 1490 C C . CYS A 1 190 ? -25.914 8.898 16.607 1.00 19.92 183 CYS A C 1
ATOM 1491 O O . CYS A 1 190 ? -26.279 7.750 16.303 1.00 20.12 183 CYS A O 1
ATOM 1494 N N . ALA A 1 191 ? -25.721 9.882 15.714 1.00 18.56 184 ALA A N 1
ATOM 1495 C CA . ALA A 1 191 ? -25.989 9.715 14.290 1.00 18.51 184 ALA A CA 1
ATOM 1496 C C . ALA A 1 191 ? -25.116 8.640 13.663 1.00 18.71 184 ALA A C 1
ATOM 1497 O O . ALA A 1 191 ? -25.594 7.912 12.835 1.00 18.47 184 ALA A O 1
ATOM 1499 N N . ARG A 1 192 ? -23.852 8.529 14.085 1.00 19.10 185 ARG A N 1
ATOM 1500 C CA . ARG A 1 192 ? -22.963 7.445 13.619 1.00 19.43 185 ARG A CA 1
ATOM 1501 C C . ARG A 1 192 ? -23.448 6.043 13.995 1.00 20.32 185 ARG A C 1
ATOM 1502 O O . ARG A 1 192 ? -23.063 5.070 13.335 1.00 20.91 185 ARG A O 1
ATOM 1510 N N . ALA A 1 193 ? -24.259 5.930 15.052 1.00 21.20 186 ALA A N 1
ATOM 1511 C CA . ALA A 1 193 ? -24.832 4.623 15.457 1.00 22.42 186 ALA A CA 1
ATOM 1512 C C . ALA A 1 193 ? -26.203 4.390 14.883 1.00 22.73 186 ALA A C 1
ATOM 1513 O O . ALA A 1 193 ? -26.623 3.234 14.812 1.00 25.64 186 ALA A O 1
ATOM 1515 N N . VAL A 1 194 ? -26.912 5.458 14.527 1.00 20.69 187 VAL A N 1
ATOM 1516 C CA . VAL A 1 194 ? -28.322 5.357 14.104 1.00 20.42 187 VAL A CA 1
ATOM 1517 C C . VAL A 1 194 ? -28.496 5.396 12.594 1.00 20.35 187 VAL A C 1
ATOM 1518 O O . VAL A 1 194 ? -29.135 4.506 12.038 1.00 19.29 187 VAL A O 1
ATOM 1522 N N . LEU A 1 195 ? -27.919 6.412 11.942 1.00 20.32 188 LEU A N 1
ATOM 1523 C CA . LEU A 1 195 ? -28.080 6.594 10.493 1.00 21.27 188 LEU A CA 1
ATOM 1524 C C . LEU A 1 195 ? -27.599 5.402 9.663 1.00 20.95 188 LEU A C 1
ATOM 1525 O O . LEU A 1 195 ? -28.285 5.009 8.741 1.00 20.90 188 LEU A O 1
ATOM 1530 N N . PRO A 1 196 ? -26.410 4.839 9.979 1.00 21.39 189 PRO A N 1
ATOM 1531 C CA . PRO A 1 196 ? -25.974 3.692 9.164 1.00 20.94 189 PRO A CA 1
ATOM 1532 C C . PRO A 1 196 ? -26.941 2.499 9.187 1.00 20.82 189 PRO A C 1
ATOM 1533 O O . PRO A 1 196 ? -27.076 1.807 8.157 1.00 20.52 189 PRO A O 1
ATOM 1537 N N . TYR A 1 197 ? -27.592 2.241 10.330 1.00 19.93 190 TYR A N 1
ATOM 1538 C CA . TYR A 1 197 ? -28.611 1.186 10.368 1.00 19.71 190 TYR A CA 1
ATOM 1539 C C . TYR A 1 197 ? -29.817 1.498 9.499 1.00 20.50 190 TYR A C 1
ATOM 1540 O O . TYR A 1 197 ? -30.320 0.587 8.829 1.00 21.00 190 TYR A O 1
ATOM 1549 N N . LEU A 1 198 ? -30.268 2.762 9.500 1.00 19.69 191 LEU A N 1
ATOM 1550 C CA . LEU A 1 198 ? -31.331 3.181 8.584 1.00 20.38 191 LEU A CA 1
ATOM 1551 C C . LEU A 1 198 ? -30.902 2.968 7.123 1.00 21.29 191 LEU A C 1
ATOM 1552 O O . LEU A 1 198 ? -31.684 2.479 6.318 1.00 20.70 191 LEU A O 1
ATOM 1557 N N . LEU A 1 199 ? -29.653 3.314 6.800 1.00 22.10 192 LEU A N 1
ATOM 1558 C CA . LEU A 1 199 ? -29.130 3.137 5.435 1.00 23.01 192 LEU A CA 1
ATOM 1559 C C . LEU A 1 199 ? -29.080 1.682 4.935 1.00 23.45 192 LEU A C 1
ATOM 1560 O O . LEU A 1 199 ? -29.132 1.453 3.733 1.00 24.48 192 LEU A O 1
ATOM 1565 N N . VAL A 1 200 ? -28.951 0.711 5.830 1.00 23.29 193 VAL A N 1
ATOM 1566 C CA . VAL A 1 200 ? -28.997 -0.712 5.425 1.00 23.90 193 VAL A CA 1
ATOM 1567 C C . VAL A 1 200 ? -30.374 -1.299 5.751 1.00 23.96 193 VAL A C 1
ATOM 1568 O O . VAL A 1 200 ? -30.520 -2.511 5.926 1.00 24.86 193 VAL A O 1
ATOM 1572 N N . ALA A 1 201 ? -31.362 -0.409 5.880 1.00 24.02 194 ALA A N 1
ATOM 1573 C CA . ALA A 1 201 ? -32.777 -0.788 5.994 1.00 23.41 194 ALA A CA 1
ATOM 1574 C C . ALA A 1 201 ? -33.038 -1.641 7.229 1.00 23.84 194 ALA A C 1
ATOM 1575 O O . ALA A 1 201 ? -33.825 -2.594 7.184 1.00 24.09 194 ALA A O 1
ATOM 1577 N N . ASN A 1 202 ? -32.374 -1.304 8.338 1.00 22.68 195 ASN A N 1
ATOM 1578 C CA . ASN A 1 202 ? -32.552 -2.017 9.573 1.00 22.19 195 ASN A CA 1
ATOM 1579 C C . ASN A 1 202 ? -33.052 -1.037 10.648 1.00 21.81 195 ASN A C 1
ATOM 1580 O O . ASN A 1 202 ? -32.285 -0.538 11.451 1.00 19.98 195 ASN A O 1
ATOM 1585 N N . VAL A 1 203 ? -34.343 -0.741 10.598 1.00 22.10 196 VAL A N 1
ATOM 1586 C CA . VAL A 1 203 ? -34.982 0.188 11.499 1.00 23.04 196 VAL A CA 1
ATOM 1587 C C . VAL A 1 203 ? -34.903 -0.303 12.933 1.00 23.19 196 VAL A C 1
ATOM 1588 O O . VAL A 1 203 ? -34.683 0.479 13.828 1.00 23.82 196 VAL A O 1
ATOM 1592 N N . ARG A 1 204 ? -35.104 -1.600 13.140 1.00 23.85 197 ARG A N 1
ATOM 1593 C CA A ARG A 1 204 ? -35.030 -2.210 14.461 0.50 24.06 197 ARG A CA 1
ATOM 1594 C CA B ARG A 1 204 ? -35.056 -2.161 14.478 0.50 24.06 197 ARG A CA 1
ATOM 1595 C C . ARG A 1 204 ? -33.702 -1.862 15.128 1.00 23.14 197 ARG A C 1
ATOM 1596 O O . ARG A 1 204 ? -33.659 -1.432 16.281 1.00 22.13 197 ARG A O 1
ATOM 1611 N N . ALA A 1 205 ? -32.619 -2.072 14.384 1.00 21.34 198 ALA A N 1
ATOM 1612 C CA . ALA A 1 205 ? -31.280 -1.799 14.885 1.00 20.85 198 ALA A CA 1
ATOM 1613 C C . ALA A 1 205 ? -31.084 -0.294 15.159 1.00 20.02 198 ALA A C 1
ATOM 1614 O O . ALA A 1 205 ? -30.513 0.087 16.172 1.00 18.89 198 ALA A O 1
ATOM 1616 N N . ALA A 1 206 ? -31.572 0.548 14.248 1.00 20.17 199 ALA A N 1
ATOM 1617 C CA . ALA A 1 206 ? -31.467 2.005 14.399 1.00 19.97 199 ALA A CA 1
ATOM 1618 C C . ALA A 1 206 ? -32.122 2.416 15.725 1.00 20.50 199 ALA A C 1
ATOM 1619 O O . ALA A 1 206 ? -31.559 3.212 16.499 1.00 19.51 199 ALA A O 1
ATOM 1621 N N . ASN A 1 207 ? -33.307 1.852 15.977 1.00 21.79 200 ASN A N 1
ATOM 1622 C CA . ASN A 1 207 ? -34.037 2.087 17.230 1.00 22.16 200 ASN A CA 1
ATOM 1623 C C . ASN A 1 207 ? -33.262 1.664 18.448 1.00 21.80 200 ASN A C 1
ATOM 1624 O O . ASN A 1 207 ? -33.182 2.414 19.434 1.00 21.15 200 ASN A O 1
ATOM 1629 N N . THR A 1 208 ? -32.704 0.455 18.386 1.00 20.89 201 THR A N 1
ATOM 1630 C CA . THR A 1 208 ? -31.919 -0.059 19.498 1.00 20.43 201 THR A CA 1
ATOM 1631 C C . THR A 1 208 ? -30.695 0.848 19.761 1.00 20.00 201 THR A C 1
ATOM 1632 O O . THR A 1 208 ? -30.430 1.215 20.909 1.00 20.08 201 THR A O 1
ATOM 1636 N N . ALA A 1 209 ? -29.931 1.178 18.718 1.00 19.24 202 ALA A N 1
ATOM 1637 C CA . ALA A 1 209 ? -28.748 2.029 18.910 1.00 18.91 202 ALA A CA 1
ATOM 1638 C C . ALA A 1 209 ? -29.140 3.377 19.537 1.00 18.99 202 ALA A C 1
ATOM 1639 O O . ALA A 1 209 ? -28.503 3.851 20.465 1.00 17.76 202 ALA A O 1
ATOM 1641 N N . TYR A 1 210 ? -30.223 3.964 19.050 1.00 18.81 203 TYR A N 1
ATOM 1642 C CA . TYR A 1 210 ? -30.726 5.210 19.601 1.00 19.20 203 TYR A CA 1
ATOM 1643 C C . TYR A 1 210 ? -31.077 5.077 21.098 1.00 19.86 203 TYR A C 1
ATOM 1644 O O . TYR A 1 210 ? -30.695 5.906 21.934 1.00 19.29 203 TYR A O 1
ATOM 1653 N N . ARG A 1 211 ? -31.778 4.009 21.448 1.00 20.74 204 ARG A N 1
ATOM 1654 C CA . ARG A 1 211 ? -32.178 3.839 22.841 1.00 22.22 204 ARG A CA 1
ATOM 1655 C C . ARG A 1 211 ? -30.942 3.641 23.733 1.00 21.40 204 ARG A C 1
ATOM 1656 O O . ARG A 1 211 ? -30.820 4.270 24.783 1.00 22.85 204 ARG A O 1
ATOM 1664 N N . ILE A 1 212 ? -30.021 2.794 23.308 1.00 20.63 205 ILE A N 1
ATOM 1665 C CA . ILE A 1 212 ? -28.788 2.575 24.092 1.00 20.18 205 ILE A CA 1
ATOM 1666 C C . ILE A 1 212 ? -27.970 3.852 24.254 1.00 19.20 205 ILE A C 1
ATOM 1667 O O . ILE A 1 212 ? -27.520 4.177 25.383 1.00 18.47 205 ILE A O 1
ATOM 1672 N N . PHE A 1 213 ? -27.766 4.584 23.161 1.00 18.31 206 PHE A N 1
ATOM 1673 C CA . PHE A 1 213 ? -26.895 5.764 23.227 1.00 19.00 206 PHE A CA 1
ATOM 1674 C C . PHE A 1 213 ? -27.540 6.815 24.162 1.00 19.23 206 PHE A C 1
ATOM 1675 O O . PHE A 1 213 ? -26.872 7.384 25.040 1.00 19.14 206 PHE A O 1
ATOM 1683 N N . THR A 1 214 ? -28.822 7.098 23.935 1.00 18.74 207 THR A N 1
ATOM 1684 C CA . THR A 1 214 ? -29.506 8.083 24.760 1.00 19.68 207 THR A CA 1
ATOM 1685 C C . THR A 1 214 ? -29.677 7.656 26.226 1.00 19.79 207 THR A C 1
ATOM 1686 O O . THR A 1 214 ? -29.641 8.514 27.089 1.00 19.62 207 THR A O 1
ATOM 1690 N N . SER A 1 215 ? -29.847 6.354 26.505 1.00 20.18 208 SER A N 1
ATOM 1691 C CA . SER A 1 215 ? -29.848 5.903 27.913 1.00 21.48 208 SER A CA 1
ATOM 1692 C C . SER A 1 215 ? -28.492 6.159 28.550 1.00 21.04 208 SER A C 1
ATOM 1693 O O . SER A 1 215 ? -28.440 6.548 29.699 1.00 20.86 208 SER A O 1
ATOM 1696 N N . ALA A 1 216 ? -27.412 5.931 27.794 1.00 20.66 209 ALA A N 1
ATOM 1697 C CA . ALA A 1 216 ? -26.057 6.145 28.308 1.00 21.28 209 ALA A CA 1
ATOM 1698 C C . ALA A 1 216 ? -25.857 7.634 28.616 1.00 21.37 209 ALA A C 1
ATOM 1699 O O . ALA A 1 216 ? -25.325 8.008 29.677 1.00 21.38 209 ALA A O 1
ATOM 1701 N N . LEU A 1 217 ? -26.296 8.480 27.687 1.00 21.32 210 LEU A N 1
ATOM 1702 C CA . LEU A 1 217 ? -26.189 9.923 27.854 1.00 22.05 210 LEU A CA 1
ATOM 1703 C C . LEU A 1 217 ? -26.878 10.390 29.150 1.00 22.52 210 LEU A C 1
ATOM 1704 O O . LEU A 1 217 ? -26.312 11.172 29.916 1.00 23.02 210 LEU A O 1
ATOM 1709 N N . VAL A 1 218 ? -28.105 9.931 29.375 1.00 23.19 211 VAL A N 1
ATOM 1710 C CA . VAL A 1 218 ? -28.848 10.274 30.598 1.00 23.44 211 VAL A CA 1
ATOM 1711 C C . VAL A 1 218 ? -28.179 9.747 31.868 1.00 24.62 211 VAL A C 1
ATOM 1712 O O . VAL A 1 218 ? -28.016 10.486 32.847 1.00 23.19 211 VAL A O 1
ATOM 1716 N N . GLU A 1 219 ? -27.780 8.481 31.863 1.00 25.83 212 GLU A N 1
ATOM 1717 C CA A GLU A 1 219 ? -27.244 7.911 33.092 0.50 27.25 212 GLU A CA 1
ATOM 1718 C CA B GLU A 1 219 ? -27.193 7.859 33.057 0.50 27.27 212 GLU A CA 1
ATOM 1719 C C . GLU A 1 219 ? -25.891 8.542 33.465 1.00 27.14 212 GLU A C 1
ATOM 1720 O O . GLU A 1 219 ? -25.576 8.650 34.656 1.00 27.38 212 GLU A O 1
ATOM 1731 N N . ASP A 1 220 ? -25.149 9.020 32.464 1.00 26.39 213 ASP A N 1
ATOM 1732 C CA A ASP A 1 220 ? -23.853 9.663 32.639 0.50 26.62 213 ASP A CA 1
ATOM 1733 C CA B ASP A 1 220 ? -23.858 9.666 32.718 0.50 27.06 213 ASP A CA 1
ATOM 1734 C C . ASP A 1 220 ? -23.975 11.169 32.933 1.00 26.74 213 ASP A C 1
ATOM 1735 O O . ASP A 1 220 ? -23.014 11.803 33.359 1.00 26.82 213 ASP A O 1
ATOM 1744 N N . ASN A 1 221 ? -25.151 11.741 32.661 1.00 25.12 214 ASN A N 1
ATOM 1745 C CA . ASN A 1 221 ? -25.370 13.170 32.814 1.00 24.59 214 ASN A CA 1
ATOM 1746 C C . ASN A 1 221 ? -26.720 13.392 33.499 1.00 23.75 214 ASN A C 1
ATOM 1747 O O . ASN A 1 221 ? -27.689 13.772 32.863 1.00 23.67 214 ASN A O 1
ATOM 1752 N N . LYS A 1 222 ? -26.787 13.109 34.785 1.00 23.29 215 LYS A N 1
ATOM 1753 C CA . LYS A 1 222 ? -28.072 13.123 35.488 1.00 23.71 215 LYS A CA 1
ATOM 1754 C C . LYS A 1 222 ? -28.685 14.505 35.573 1.00 22.51 215 LYS A C 1
ATOM 1755 O O . LYS A 1 222 ? -29.897 14.620 35.750 1.00 22.95 215 LYS A O 1
ATOM 1761 N N . GLY A 1 223 ? -27.877 15.539 35.371 1.00 22.07 216 GLY A N 1
ATOM 1762 C CA . GLY A 1 223 ? -28.384 16.922 35.350 1.00 21.47 216 GLY A CA 1
ATOM 1763 C C . GLY A 1 223 ? -28.999 17.369 34.017 1.00 21.61 216 GLY A C 1
ATOM 1764 O O . GLY A 1 223 ? -29.670 18.412 33.960 1.00 20.94 216 GLY A O 1
ATOM 1765 N N . LEU A 1 224 ? -28.783 16.579 32.955 1.00 20.60 217 LEU A N 1
ATOM 1766 C CA . LEU A 1 224 ? -29.159 16.971 31.607 1.00 20.11 217 LEU A CA 1
ATOM 1767 C C . LEU A 1 224 ? -30.679 16.883 31.403 1.00 20.07 217 LEU A C 1
ATOM 1768 O O . LEU A 1 224 ? -31.256 15.796 31.515 1.00 19.72 217 LEU A O 1
ATOM 1773 N N . THR A 1 225 ? -31.318 18.020 31.104 1.00 19.55 218 THR A N 1
ATOM 1774 C CA . THR A 1 225 ? -32.777 18.064 30.964 1.00 20.19 218 THR A CA 1
ATOM 1775 C C . THR A 1 225 ? -33.212 17.094 29.881 1.00 20.16 218 THR A C 1
ATOM 1776 O O . THR A 1 225 ? -32.652 17.075 28.775 1.00 18.99 218 THR A O 1
ATOM 1780 N N . VAL A 1 226 ? -34.190 16.265 30.231 1.00 20.04 219 VAL A N 1
ATOM 1781 C CA . VAL A 1 226 ? -34.679 15.245 29.328 1.00 21.14 219 VAL A CA 1
ATOM 1782 C C . VAL A 1 226 ? -36.173 15.004 29.558 1.00 23.88 219 VAL A C 1
ATOM 1783 O O . VAL A 1 226 ? -36.656 15.048 30.700 1.00 22.31 219 VAL A O 1
ATOM 1787 N N . GLN A 1 227 ? -36.880 14.762 28.455 1.00 26.93 220 GLN A N 1
ATOM 1788 C CA . GLN A 1 227 ? -38.303 14.473 28.474 1.00 31.17 220 GLN A CA 1
ATOM 1789 C C . GLN A 1 227 ? -38.556 13.192 27.681 1.00 34.53 220 GLN A C 1
ATOM 1790 O O . GLN A 1 227 ? -37.800 12.853 26.769 1.00 33.19 220 GLN A O 1
ATOM 1796 N N . ASN A 1 228 ? -39.621 12.495 28.049 1.00 39.40 221 ASN A N 1
ATOM 1797 C CA . ASN A 1 228 ? -40.105 11.352 27.271 1.00 44.96 221 ASN A CA 1
ATOM 1798 C C . ASN A 1 228 ? -41.350 11.665 26.451 1.00 48.14 221 ASN A C 1
ATOM 1799 O O . ASN A 1 228 ? -42.137 12.562 26.799 1.00 48.89 221 ASN A O 1
ATOM 1804 N N . ILE A 1 229 ? -41.476 10.963 25.330 1.00 51.40 222 ILE A N 1
ATOM 1805 C CA . ILE A 1 229 ? -42.734 10.832 24.595 1.00 54.55 222 ILE A CA 1
ATOM 1806 C C . ILE A 1 229 ? -42.952 9.337 24.343 1.00 56.05 222 ILE A C 1
ATOM 1807 O O . ILE A 1 229 ? -43.987 8.939 23.805 1.00 57.04 222 ILE A O 1
ATOM 1812 N N . GLY A 1 230 ? -41.975 8.514 24.750 1.00 57.35 223 GLY A N 1
ATOM 1813 C CA . GLY A 1 230 ? -42.012 7.050 24.558 1.00 58.59 223 GLY A CA 1
ATOM 1814 C C . GLY A 1 230 ? -42.655 6.210 25.666 1.00 59.32 223 GLY A C 1
ATOM 1815 O O . GLY A 1 230 ? -43.488 6.705 26.431 1.00 59.39 223 GLY A O 1
ATOM 1816 N N . SER A 1 231 ? -42.268 4.931 25.739 1.00 59.86 224 SER A N 1
ATOM 1817 C CA . SER A 1 231 ? -42.795 3.991 26.746 1.00 60.17 224 SER A CA 1
ATOM 1818 C C . SER A 1 231 ? -41.723 3.524 27.733 1.00 60.26 224 SER A C 1
ATOM 1819 O O . SER A 1 231 ? -41.152 2.443 27.574 1.00 60.81 224 SER A O 1
ATOM 1822 N N . ALA A 1 234 ? -40.783 1.705 24.120 1.00 49.70 227 ALA A N 1
ATOM 1823 C CA . ALA A 1 234 ? -40.120 2.367 22.987 1.00 49.38 227 ALA A CA 1
ATOM 1824 C C . ALA A 1 234 ? -39.725 3.801 23.378 1.00 48.92 227 ALA A C 1
ATOM 1825 O O . ALA A 1 234 ? -40.350 4.777 22.962 1.00 49.24 227 ALA A O 1
ATOM 1827 N N . GLU A 1 235 ? -38.689 3.888 24.210 1.00 48.40 228 GLU A N 1
ATOM 1828 C CA . GLU A 1 235 ? -38.152 5.135 24.763 1.00 47.27 228 GLU A CA 1
ATOM 1829 C C . GLU A 1 235 ? -37.904 6.191 23.675 1.00 45.16 228 GLU A C 1
ATOM 1830 O O . GLU A 1 235 ? -37.127 5.977 22.754 1.00 45.34 228 GLU A O 1
ATOM 1836 N N . LEU A 1 236 ? -38.601 7.309 23.762 1.00 42.30 229 LEU A N 1
ATOM 1837 C CA . LEU A 1 236 ? -38.346 8.414 22.865 1.00 39.70 229 LEU A CA 1
ATOM 1838 C C . LEU A 1 236 ? -37.998 9.642 23.695 1.00 37.34 229 LEU A C 1
ATOM 1839 O O . LEU A 1 236 ? -38.873 10.190 24.383 1.00 36.79 229 LEU A O 1
ATOM 1844 N N . ARG A 1 237 ? -36.733 10.066 23.620 1.00 33.92 230 ARG A N 1
ATOM 1845 C CA . ARG A 1 237 ? -36.222 11.119 24.491 1.00 31.97 230 ARG A CA 1
ATOM 1846 C C . ARG A 1 237 ? -35.996 12.433 23.751 1.00 30.67 230 ARG A C 1
ATOM 1847 O O . ARG A 1 237 ? -35.443 12.467 22.631 1.00 31.30 230 ARG A O 1
ATOM 1855 N N . ILE A 1 238 ? -36.444 13.508 24.389 1.00 27.54 231 ILE A N 1
ATOM 1856 C CA . ILE A 1 238 ? -36.229 14.859 23.917 1.00 25.55 231 ILE A CA 1
ATOM 1857 C C . ILE A 1 238 ? -35.268 15.564 24.876 1.00 24.29 231 ILE A C 1
ATOM 1858 O O . ILE A 1 238 ? -35.461 15.549 26.099 1.00 23.12 231 ILE A O 1
ATOM 1863 N N . PHE A 1 239 ? -34.235 16.175 24.302 1.00 23.20 232 PHE A N 1
ATOM 1864 C CA . PHE A 1 239 ? -33.240 16.942 25.056 1.00 22.57 232 PHE A CA 1
ATOM 1865 C C . PHE A 1 239 ? -33.281 18.388 24.603 1.00 23.11 232 PHE A C 1
ATOM 1866 O O . PHE A 1 239 ? -32.729 18.710 23.551 1.00 23.54 232 PHE A O 1
ATOM 1874 N N . PRO A 1 240 ? -33.882 19.277 25.407 1.00 24.07 233 PRO A N 1
ATOM 1875 C CA . PRO A 1 240 ? -34.001 20.682 24.984 1.00 24.71 233 PRO A CA 1
ATOM 1876 C C . PRO A 1 240 ? -32.681 21.322 24.609 1.00 25.13 233 PRO A C 1
ATOM 1877 O O . PRO A 1 240 ? -32.664 22.175 23.719 1.00 26.56 233 PRO A O 1
ATOM 1881 N N . SER A 1 241 ? -31.575 20.916 25.231 1.00 24.37 234 SER A N 1
ATOM 1882 C CA . SER A 1 241 ? -30.289 21.556 24.923 1.00 24.62 234 SER A CA 1
ATOM 1883 C C . SER A 1 241 ? -29.574 20.937 23.731 1.00 24.54 234 SER A C 1
ATOM 1884 O O . SER A 1 241 ? -28.488 21.386 23.375 1.00 25.07 234 SER A O 1
ATOM 1887 N N . LEU A 1 242 ? -30.149 19.892 23.129 1.00 24.21 235 LEU A N 1
ATOM 1888 C CA . LEU A 1 242 ? -29.469 19.180 22.037 1.00 23.81 235 LEU A CA 1
ATOM 1889 C C . LEU A 1 242 ? -30.430 19.030 20.841 1.00 23.83 235 LEU A C 1
ATOM 1890 O O . LEU A 1 242 ? -30.935 17.938 20.569 1.00 22.88 235 LEU A O 1
ATOM 1895 N N . PRO A 1 243 ? -30.706 20.145 20.138 1.00 24.20 236 PRO A N 1
ATOM 1896 C CA . PRO A 1 243 ? -31.689 20.118 19.029 1.00 23.81 236 PRO A CA 1
ATOM 1897 C C . PRO A 1 243 ? -31.478 19.018 17.957 1.00 23.33 236 PRO A C 1
ATOM 1898 O O . PRO A 1 243 ? -32.456 18.484 17.433 1.00 22.97 236 PRO A O 1
ATOM 1902 N N . LEU A 1 244 ? -30.236 18.717 17.585 1.00 22.49 237 LEU A N 1
ATOM 1903 C CA . LEU A 1 244 ? -30.014 17.717 16.536 1.00 22.23 237 LEU A CA 1
ATOM 1904 C C . LEU A 1 244 ? -30.290 16.304 17.019 1.00 22.09 237 LEU A C 1
ATOM 1905 O O . LEU A 1 244 ? -30.543 15.395 16.227 1.00 22.34 237 LEU A O 1
ATOM 1910 N N . LEU A 1 245 ? -30.190 16.086 18.319 1.00 21.67 238 LEU A N 1
ATOM 1911 C CA . LEU A 1 245 ? -30.591 14.786 18.849 1.00 21.62 238 LEU A CA 1
ATOM 1912 C C . LEU A 1 245 ? -32.132 14.658 18.736 1.00 21.61 238 LEU A C 1
ATOM 1913 O O . LEU A 1 245 ? -32.687 13.570 18.469 1.00 21.36 238 LEU A O 1
ATOM 1918 N N . ASN A 1 246 ? -32.815 15.774 18.946 1.00 20.85 239 ASN A N 1
ATOM 1919 C CA . ASN A 1 246 ? -34.264 15.820 18.755 1.00 20.92 239 ASN A CA 1
ATOM 1920 C C . ASN A 1 246 ? -34.653 15.584 17.315 1.00 21.43 239 ASN A C 1
ATOM 1921 O O . ASN A 1 246 ? -35.600 14.862 17.047 1.00 20.89 239 ASN A O 1
ATOM 1926 N N . PHE A 1 247 ? -33.883 16.150 16.387 1.00 21.61 240 PHE A N 1
ATOM 1927 C CA . PHE A 1 247 ? -34.045 15.849 14.978 1.00 21.51 240 PHE A CA 1
ATOM 1928 C C . PHE A 1 247 ? -33.956 14.339 14.702 1.00 21.14 240 PHE A C 1
ATOM 1929 O O . PHE A 1 247 ? -34.810 13.763 14.006 1.00 20.65 240 PHE A O 1
ATOM 1937 N N . ILE A 1 248 ? -32.908 13.711 15.228 1.00 20.77 241 ILE A N 1
ATOM 1938 C CA . ILE A 1 248 ? -32.748 12.259 15.120 1.00 20.99 241 ILE A CA 1
ATOM 1939 C C . ILE A 1 248 ? -33.934 11.482 15.726 1.00 21.94 241 ILE A C 1
ATOM 1940 O O . ILE A 1 248 ? -34.457 10.574 15.075 1.00 21.76 241 ILE A O 1
ATOM 1945 N N . SER A 1 249 ? -34.345 11.829 16.951 1.00 22.18 242 SER A N 1
ATOM 1946 C CA . SER A 1 249 ? -35.504 11.160 17.580 1.00 23.25 242 SER A CA 1
ATOM 1947 C C . SER A 1 249 ? -36.753 11.257 16.720 1.00 22.84 242 SER A C 1
ATOM 1948 O O . SER A 1 249 ? -37.437 10.273 16.556 1.00 22.57 242 SER A O 1
ATOM 1951 N N . MET A 1 250 ? -37.057 12.450 16.214 1.00 23.05 243 MET A N 1
ATOM 1952 C CA . MET A 1 250 ? -38.249 12.636 15.372 1.00 24.13 243 MET A CA 1
ATOM 1953 C C . MET A 1 250 ? -38.114 12.001 13.979 1.00 23.31 243 MET A C 1
ATOM 1954 O O . MET A 1 250 ? -39.089 11.548 13.393 1.00 23.16 243 MET A O 1
ATOM 1959 N N . LEU A 1 251 ? -36.907 11.990 13.438 1.00 23.21 244 LEU A N 1
ATOM 1960 C CA . LEU A 1 251 ? -36.654 11.290 12.195 1.00 23.79 244 LEU A CA 1
ATOM 1961 C C . LEU A 1 251 ? -36.979 9.803 12.377 1.00 24.27 244 LEU A C 1
ATOM 1962 O O . LEU A 1 251 ? -37.681 9.207 11.546 1.00 24.53 244 LEU A O 1
ATOM 1967 N N . LEU A 1 252 ? -36.495 9.204 13.463 1.00 24.09 245 LEU A N 1
ATOM 1968 C CA . LEU A 1 252 ? -36.872 7.817 13.767 1.00 25.50 245 LEU A CA 1
ATOM 1969 C C . LEU A 1 252 ? -38.377 7.593 13.905 1.00 27.51 245 LEU A C 1
ATOM 1970 O O . LEU A 1 252 ? -38.910 6.564 13.418 1.00 27.86 245 LEU A O 1
ATOM 1975 N N . LEU A 1 253 ? -39.066 8.512 14.579 1.00 29.09 246 LEU A N 1
ATOM 1976 C CA . LEU A 1 253 ? -40.535 8.427 14.611 1.00 31.85 246 LEU A CA 1
ATOM 1977 C C . LEU A 1 253 ? -41.122 8.492 13.218 1.00 32.62 246 LEU A C 1
ATOM 1978 O O . LEU A 1 253 ? -41.925 7.656 12.866 1.00 34.11 246 LEU A O 1
ATOM 1983 N N . SER A 1 254 ? -40.695 9.466 12.421 1.00 33.24 247 SER A N 1
ATOM 1984 C CA A SER A 1 254 ? -41.264 9.708 11.090 0.50 33.88 247 SER A CA 1
ATOM 1985 C CA B SER A 1 254 ? -41.312 9.690 11.116 0.50 34.09 247 SER A CA 1
ATOM 1986 C C . SER A 1 254 ? -41.084 8.533 10.143 1.00 34.89 247 SER A C 1
ATOM 1987 O O . SER A 1 254 ? -41.917 8.289 9.290 1.00 33.94 247 SER A O 1
ATOM 1992 N N . VAL A 1 255 ? -39.959 7.839 10.287 1.00 37.30 248 VAL A N 1
ATOM 1993 C CA . VAL A 1 255 ? -39.646 6.678 9.462 1.00 40.87 248 VAL A CA 1
ATOM 1994 C C . VAL A 1 255 ? -40.768 5.602 9.478 1.00 44.49 248 VAL A C 1
ATOM 1995 O O . VAL A 1 255 ? -41.029 4.971 8.450 1.00 44.28 248 VAL A O 1
ATOM 1999 N N . GLN A 1 256 ? -41.422 5.435 10.628 1.00 48.21 249 GLN A N 1
ATOM 2000 C CA A GLN A 1 256 ? -42.573 4.523 10.778 0.50 50.71 249 GLN A CA 1
ATOM 2001 C CA B GLN A 1 256 ? -42.571 4.524 10.781 0.50 50.66 249 GLN A CA 1
ATOM 2002 C C . GLN A 1 256 ? -43.698 4.754 9.746 1.00 52.15 249 GLN A C 1
ATOM 2003 O O . GLN A 1 256 ? -44.043 3.847 8.985 1.00 52.20 249 GLN A O 1
ATOM 2014 N N . LYS A 1 257 ? -44.276 5.953 9.708 1.00 54.32 250 LYS A N 1
ATOM 2015 C CA . LYS A 1 257 ? -45.252 6.254 8.655 1.00 57.17 250 LYS A CA 1
ATOM 2016 C C . LYS A 1 257 ? -44.643 7.312 7.763 1.00 58.12 250 LYS A C 1
ATOM 2017 O O . LYS A 1 257 ? -44.653 8.517 8.080 1.00 58.66 250 LYS A O 1
ATOM 2023 N N . GLY A 1 258 ? -44.092 6.832 6.653 1.00 58.79 251 GLY A N 1
ATOM 2024 C CA . GLY A 1 258 ? -43.218 7.618 5.794 1.00 59.13 251 GLY A CA 1
ATOM 2025 C C . GLY A 1 258 ? -43.886 8.714 4.996 1.00 59.26 251 GLY A C 1
ATOM 2026 O O . GLY A 1 258 ? -43.820 8.718 3.774 1.00 59.09 251 GLY A O 1
ATOM 2027 N N . SER A 1 259 ? -44.518 9.649 5.698 1.00 59.61 252 SER A N 1
ATOM 2028 C CA . SER A 1 259 ? -45.106 10.825 5.075 1.00 59.69 252 SER A CA 1
ATOM 2029 C C . SER A 1 259 ? -43.972 11.783 4.698 1.00 59.25 252 SER A C 1
ATOM 2030 O O . SER A 1 259 ? -43.227 12.228 5.567 1.00 59.20 252 SER A O 1
ATOM 2033 N N . PRO A 1 260 ? -43.823 12.086 3.396 1.00 58.86 253 PRO A N 1
ATOM 2034 C CA . PRO A 1 260 ? -42.817 13.060 2.946 1.00 58.40 253 PRO A CA 1
ATOM 2035 C C . PRO A 1 260 ? -42.978 14.433 3.617 1.00 57.95 253 PRO A C 1
ATOM 2036 O O . PRO A 1 260 ? -41.985 15.132 3.828 1.00 57.92 253 PRO A O 1
ATOM 2040 N N . ASP A 1 261 ? -44.222 14.805 3.934 1.00 57.08 254 ASP A N 1
ATOM 2041 C CA . ASP A 1 261 ? -44.542 16.036 4.672 1.00 55.87 254 ASP A CA 1
ATOM 2042 C C . ASP A 1 261 ? -43.771 16.136 5.986 1.00 54.30 254 ASP A C 1
ATOM 2043 O O . ASP A 1 261 ? -43.282 17.205 6.350 1.00 53.99 254 ASP A O 1
ATOM 2048 N N . LEU A 1 262 ? -43.710 15.015 6.700 1.00 52.44 255 LEU A N 1
ATOM 2049 C CA . LEU A 1 262 ? -42.989 14.892 7.961 1.00 50.57 255 LEU A CA 1
ATOM 2050 C C . LEU A 1 262 ? -41.505 15.195 7.787 1.00 48.50 255 LEU A C 1
ATOM 2051 O O . LEU A 1 262 ? -40.935 15.988 8.541 1.00 47.83 255 LEU A O 1
ATOM 2056 N N . PHE A 1 263 ? -40.897 14.547 6.788 1.00 46.20 256 PHE A N 1
ATOM 2057 C CA . PHE A 1 263 ? -39.467 14.675 6.523 1.00 43.88 256 PHE A CA 1
ATOM 2058 C C . PHE A 1 263 ? -39.127 16.100 6.130 1.00 43.03 256 PHE A C 1
ATOM 2059 O O . PHE A 1 263 ? -38.126 16.658 6.586 1.00 42.32 256 PHE A O 1
ATOM 2067 N N . ARG A 1 264 ? -39.972 16.681 5.278 1.00 42.08 257 ARG A N 1
ATOM 2068 C CA . ARG A 1 264 ? -39.745 18.034 4.792 1.00 41.36 257 ARG A CA 1
ATOM 2069 C C . ARG A 1 264 ? -39.862 19.015 5.958 1.00 39.65 257 ARG A C 1
ATOM 2070 O O . ARG A 1 264 ? -39.018 19.881 6.117 1.00 39.53 257 ARG A O 1
ATOM 2078 N N . GLN A 1 265 ? -40.878 18.844 6.798 1.00 38.32 258 GLN A N 1
ATOM 2079 C CA . GLN A 1 265 ? -41.038 19.740 7.956 1.00 37.46 258 GLN A CA 1
ATOM 2080 C C . GLN A 1 265 ? -39.876 19.666 8.948 1.00 35.76 258 GLN A C 1
ATOM 2081 O O . GLN A 1 265 ? -39.485 20.684 9.498 1.00 34.78 258 GLN A O 1
ATOM 2087 N N . LEU A 1 266 ? -39.334 18.465 9.162 1.00 34.81 259 LEU A N 1
ATOM 2088 C CA . LEU A 1 266 ? -38.177 18.268 10.042 1.00 34.67 259 LEU A CA 1
ATOM 2089 C C . LEU A 1 266 ? -36.935 18.985 9.518 1.00 34.36 259 LEU A C 1
ATOM 2090 O O . LEU A 1 266 ? -36.241 19.682 10.258 1.00 34.09 259 LEU A O 1
ATOM 2095 N N . LYS A 1 267 ? -36.654 18.782 8.235 1.00 35.07 260 LYS A N 1
ATOM 2096 C CA . LYS A 1 267 ? -35.554 19.448 7.542 1.00 35.93 260 LYS A CA 1
ATOM 2097 C C . LYS A 1 267 ? -35.682 20.965 7.590 1.00 35.63 260 LYS A C 1
ATOM 2098 O O . LYS A 1 267 ? -34.700 21.683 7.768 1.00 35.85 260 LYS A O 1
ATOM 2104 N N . SER A 1 268 ? -36.907 21.446 7.449 1.00 35.09 261 SER A N 1
ATOM 2105 C CA . SER A 1 268 ? -37.180 22.866 7.559 1.00 35.08 261 SER A CA 1
ATOM 2106 C C . SER A 1 268 ? -36.976 23.357 8.995 1.00 33.99 261 SER A C 1
ATOM 2107 O O . SER A 1 268 ? -36.263 24.332 9.226 1.00 33.91 261 SER A O 1
ATOM 2110 N N . LYS A 1 269 ? -37.594 22.677 9.961 1.00 33.30 262 LYS A N 1
ATOM 2111 C CA . LYS A 1 269 ? -37.488 23.084 11.363 1.00 32.84 262 LYS A CA 1
ATOM 2112 C C . LYS A 1 269 ? -36.032 23.175 11.821 1.00 32.16 262 LYS A C 1
ATOM 2113 O O . LYS A 1 269 ? -35.679 24.054 12.610 1.00 31.75 262 LYS A O 1
ATOM 2119 N N . TYR A 1 270 ? -35.198 22.259 11.325 1.00 31.22 263 TYR A N 1
ATOM 2120 C CA . TYR A 1 270 ? -33.825 22.108 11.814 1.00 30.63 263 TYR A CA 1
ATOM 2121 C C . TYR A 1 270 ? -32.792 22.592 10.809 1.00 30.86 263 TYR A C 1
ATOM 2122 O O . TYR A 1 270 ? -31.599 22.286 10.963 1.00 29.48 263 TYR A O 1
ATOM 2131 N N . GLU A 1 271 ? -33.248 23.354 9.798 1.00 31.72 264 GLU A N 1
ATOM 2132 C CA . GLU A 1 271 ? -32.358 23.858 8.740 1.00 33.16 264 GLU A CA 1
ATOM 2133 C C . GLU A 1 271 ? -31.117 24.542 9.293 1.00 32.95 264 GLU A C 1
ATOM 2134 O O . GLU A 1 271 ? -30.014 24.191 8.885 1.00 33.27 264 GLU A O 1
ATOM 2140 N N . ALA A 1 272 ? -31.271 25.478 10.238 1.00 32.70 265 ALA A N 1
ATOM 2141 C CA . ALA A 1 272 ? -30.084 26.191 10.747 1.00 32.92 265 ALA A CA 1
ATOM 2142 C C . ALA A 1 272 ? -29.091 25.236 11.416 1.00 32.70 265 ALA A C 1
ATOM 2143 O O . ALA A 1 272 ? -27.871 25.322 11.182 1.00 32.90 265 ALA A O 1
ATOM 2145 N N . ASN A 1 273 ? -29.618 24.328 12.239 1.00 31.77 266 ASN A N 1
ATOM 2146 C CA . ASN A 1 273 ? -28.783 23.378 12.987 1.00 31.21 266 ASN A CA 1
ATOM 2147 C C . ASN A 1 273 ? -28.061 22.441 12.047 1.00 30.46 266 ASN A C 1
ATOM 2148 O O . ASN A 1 273 ? -26.876 22.141 12.241 1.00 29.36 266 ASN A O 1
ATOM 2153 N N . LEU A 1 274 ? -28.787 21.965 11.037 1.00 30.15 267 LEU A N 1
ATOM 2154 C CA . LEU A 1 274 ? -28.213 21.041 10.055 1.00 30.55 267 LEU A CA 1
ATOM 2155 C C . LEU A 1 274 ? -27.134 21.723 9.220 1.00 31.42 267 LEU A C 1
ATOM 2156 O O . LEU A 1 274 ? -26.131 21.105 8.899 1.00 31.39 267 LEU A O 1
ATOM 2161 N N . ASN A 1 275 ? -27.345 23.004 8.897 1.00 33.01 268 ASN A N 1
ATOM 2162 C CA . ASN A 1 275 ? -26.410 23.782 8.071 1.00 34.70 268 ASN A CA 1
ATOM 2163 C C . ASN A 1 275 ? -25.036 23.898 8.718 1.00 34.94 268 ASN A C 1
ATOM 2164 O O . ASN A 1 275 ? -24.028 23.950 8.019 1.00 36.19 268 ASN A O 1
ATOM 2169 N N . GLU A 1 276 ? -24.999 23.928 10.048 1.00 35.25 269 GLU A N 1
ATOM 2170 C CA . GLU A 1 276 ? -23.749 23.972 10.799 1.00 35.90 269 GLU A CA 1
ATOM 2171 C C . GLU A 1 276 ? -22.887 22.708 10.661 1.00 35.33 269 GLU A C 1
ATOM 2172 O O . GLU A 1 276 ? -21.723 22.712 11.061 1.00 35.56 269 GLU A O 1
ATOM 2178 N N . LEU A 1 277 ? -23.455 21.628 10.117 1.00 34.21 270 LEU A N 1
ATOM 2179 C CA . LEU A 1 277 ? -22.756 20.351 10.022 1.00 33.28 270 LEU A CA 1
ATOM 2180 C C . LEU A 1 277 ? -21.803 20.321 8.815 1.00 32.95 270 LEU A C 1
ATOM 2181 O O . LEU A 1 277 ? -21.029 19.370 8.631 1.00 31.71 270 LEU A O 1
ATOM 2186 N N . ASN A 1 278 ? -21.915 21.365 7.996 1.00 33.22 271 ASN A N 1
ATOM 2187 C CA A ASN A 1 278 ? -21.224 21.505 6.705 0.50 33.42 271 ASN A CA 1
ATOM 2188 C CA B ASN A 1 278 ? -21.130 21.475 6.768 0.50 32.89 271 ASN A CA 1
ATOM 2189 C C . ASN A 1 278 ? -21.141 20.212 5.888 1.00 32.80 271 ASN A C 1
ATOM 2190 O O . ASN A 1 278 ? -20.087 19.772 5.420 1.00 32.83 271 ASN A O 1
ATOM 2199 N N . GLY A 1 279 ? -22.326 19.617 5.722 1.00 31.75 272 GLY A N 1
ATOM 2200 C CA . GLY A 1 279 ? -22.554 18.533 4.771 1.00 30.35 272 GLY A CA 1
ATOM 2201 C C . GLY A 1 279 ? -22.386 17.101 5.228 1.00 28.81 272 GLY A C 1
ATOM 2202 O O . GLY A 1 279 ? -22.659 16.178 4.441 1.00 29.53 272 GLY A O 1
ATOM 2203 N N . ILE A 1 280 ? -21.954 16.874 6.471 1.00 26.87 273 ILE A N 1
ATOM 2204 C CA . ILE A 1 280 ? -21.579 15.503 6.848 1.00 25.37 273 ILE A CA 1
ATOM 2205 C C . ILE A 1 280 ? -22.752 14.516 6.893 1.00 24.35 273 ILE A C 1
ATOM 2206 O O . ILE A 1 280 ? -22.526 13.305 6.888 1.00 23.75 273 ILE A O 1
ATOM 2211 N N . TRP A 1 281 ? -23.982 15.017 6.977 1.00 23.99 274 TRP A N 1
ATOM 2212 C CA . TRP A 1 281 ? -25.156 14.112 6.933 1.00 24.27 274 TRP A CA 1
ATOM 2213 C C . TRP A 1 281 ? -25.902 14.122 5.596 1.00 25.07 274 TRP A C 1
ATOM 2214 O O . TRP A 1 281 ? -26.926 13.445 5.471 1.00 24.90 274 TRP A O 1
ATOM 2225 N N . ASP A 1 282 ? -25.422 14.896 4.618 1.00 26.41 275 ASP A N 1
ATOM 2226 C CA . ASP A 1 282 ? -26.206 15.217 3.415 1.00 27.68 275 ASP A CA 1
ATOM 2227 C C . ASP A 1 282 ? -26.535 13.975 2.594 1.00 27.61 275 ASP A C 1
ATOM 2228 O O . ASP A 1 282 ? -27.686 13.755 2.227 1.00 26.60 275 ASP A O 1
ATOM 2233 N N . THR A 1 283 ? -25.522 13.162 2.300 1.00 28.01 276 THR A N 1
ATOM 2234 C CA . THR A 1 283 ? -25.744 11.959 1.492 1.00 28.58 276 THR A CA 1
ATOM 2235 C C . THR A 1 283 ? -26.619 10.935 2.226 1.00 28.24 276 THR A C 1
ATOM 2236 O O . THR A 1 283 ? -27.517 10.315 1.618 1.00 28.32 276 THR A O 1
ATOM 2240 N N . ALA A 1 284 ? -26.360 10.767 3.526 1.00 26.82 277 ALA A N 1
ATOM 2241 C CA . ALA A 1 284 ? -27.184 9.908 4.378 1.00 25.82 277 ALA A CA 1
ATOM 2242 C C . ALA A 1 284 ? -28.651 10.346 4.371 1.00 25.41 277 ALA A C 1
ATOM 2243 O O . ALA A 1 284 ? -29.546 9.510 4.261 1.00 24.72 277 ALA A O 1
ATOM 2245 N N . LEU A 1 285 ? -28.897 11.648 4.522 1.00 24.99 278 LEU A N 1
ATOM 2246 C CA . LEU A 1 285 ? -30.276 12.139 4.607 1.00 25.60 278 LEU A CA 1
ATOM 2247 C C . LEU A 1 285 ? -30.997 12.005 3.272 1.00 25.83 278 LEU A C 1
ATOM 2248 O 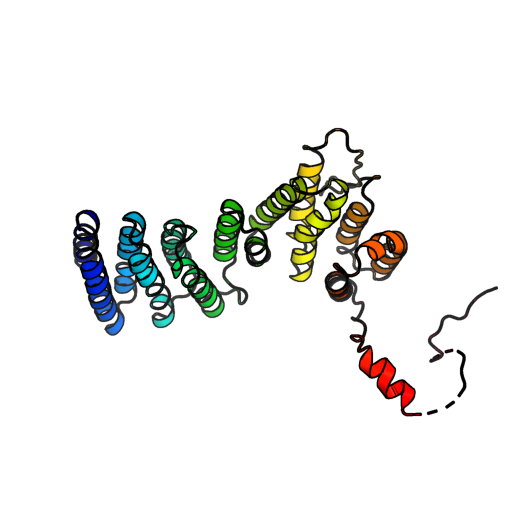O . LEU A 1 285 ? -32.176 11.691 3.237 1.00 26.79 278 LEU A O 1
ATOM 2253 N N . GLU A 1 286 ? -30.275 12.244 2.187 1.00 26.16 279 GLU A N 1
ATOM 2254 C CA . GLU A 1 286 ? -30.816 12.037 0.827 1.00 27.65 279 GLU A CA 1
ATOM 2255 C C . GLU A 1 286 ? -31.240 10.597 0.601 1.00 27.02 279 GLU A C 1
ATOM 2256 O O . GLU A 1 286 ? -32.318 10.338 0.072 1.00 27.09 279 GLU A O 1
ATOM 2262 N N . LEU A 1 287 ? -30.383 9.662 0.997 1.00 27.24 280 LEU A N 1
ATOM 2263 C CA . LEU A 1 287 ? -30.695 8.232 0.834 1.00 28.23 280 LEU A CA 1
ATOM 2264 C C . LEU A 1 287 ? -31.869 7.811 1.711 1.00 27.38 280 LEU A C 1
ATOM 2265 O O . LEU A 1 287 ? -32.741 7.054 1.271 1.00 27.41 280 LEU A O 1
ATOM 2270 N N . ILE A 1 288 ? -31.894 8.329 2.935 1.00 26.25 281 ILE A N 1
ATOM 2271 C CA . ILE A 1 288 ? -33.004 8.105 3.853 1.00 25.08 281 ILE A CA 1
ATOM 2272 C C . ILE A 1 288 ? -34.337 8.678 3.331 1.00 25.03 281 ILE A C 1
ATOM 2273 O O . ILE A 1 288 ? -35.355 8.002 3.392 1.00 23.83 281 ILE A O 1
ATOM 2278 N N . ALA A 1 289 ? -34.325 9.919 2.828 1.00 25.70 282 ALA A N 1
ATOM 2279 C CA . ALA A 1 289 ? -35.514 10.509 2.177 1.00 26.63 282 ALA A CA 1
ATOM 2280 C C . ALA A 1 289 ? -36.025 9.665 1.002 1.00 27.66 282 ALA A C 1
ATOM 2281 O O . ALA A 1 289 ? -37.238 9.524 0.816 1.00 27.85 282 ALA A O 1
ATOM 2283 N N . GLU A 1 290 ? -35.108 9.134 0.202 1.00 28.58 283 GLU A N 1
ATOM 2284 C CA . GLU A 1 290 ? -35.496 8.196 -0.851 1.00 29.90 283 GLU A CA 1
ATOM 2285 C C . GLU A 1 290 ? -36.051 6.873 -0.314 1.00 29.67 283 GLU A C 1
ATOM 2286 O O . GLU A 1 290 ? -37.135 6.453 -0.725 1.00 29.62 283 GLU A O 1
ATOM 2292 N N . MET A 1 291 ? -35.336 6.246 0.620 1.00 29.64 284 MET A N 1
ATOM 2293 C CA A MET A 1 291 ? -35.700 4.920 1.136 0.50 29.46 284 MET A CA 1
ATOM 2294 C CA B MET A 1 291 ? -35.698 4.914 1.126 0.50 29.68 284 MET A CA 1
ATOM 2295 C C . MET A 1 291 ? -37.028 4.884 1.892 1.00 29.71 284 MET A C 1
ATOM 2296 O O . MET A 1 291 ? -37.824 3.961 1.724 1.00 29.07 284 MET A O 1
ATOM 2305 N N . TYR A 1 292 ? -37.270 5.894 2.726 1.00 29.95 285 TYR A N 1
ATOM 2306 C CA . TYR A 1 292 ? -38.400 5.856 3.664 1.00 30.54 285 TYR A CA 1
ATOM 2307 C C . TYR A 1 292 ? -39.555 6.777 3.316 1.00 32.17 285 TYR A C 1
ATOM 2308 O O . TYR A 1 292 ? -40.674 6.624 3.836 1.00 32.94 285 TYR A O 1
ATOM 2317 N N . PHE A 1 293 ? -39.285 7.758 2.473 1.00 33.49 286 PHE A N 1
ATOM 2318 C CA . PHE A 1 293 ? -40.271 8.796 2.226 1.00 35.28 286 PHE A CA 1
ATOM 2319 C C . PHE A 1 293 ? -40.590 8.963 0.751 1.00 36.81 286 PHE A C 1
ATOM 2320 O O . PHE A 1 293 ? -41.421 9.804 0.388 1.00 37.48 286 PHE A O 1
ATOM 2328 N N . GLY A 1 294 ? -39.944 8.158 -0.089 1.00 37.70 287 GLY A N 1
ATOM 2329 C CA . GLY A 1 294 ? -40.173 8.210 -1.534 1.00 39.21 287 GLY A CA 1
ATOM 2330 C C . GLY A 1 294 ? -39.733 9.520 -2.186 1.00 40.34 287 GLY A C 1
ATOM 2331 O O . GLY A 1 294 ? -40.166 9.831 -3.287 1.00 40.94 287 GLY A O 1
ATOM 2332 N N . ILE A 1 295 ? -38.884 10.298 -1.513 1.00 41.28 288 ILE A N 1
ATOM 2333 C CA . ILE A 1 295 ? -38.346 11.547 -2.085 1.00 41.82 288 ILE A CA 1
ATOM 2334 C C . ILE A 1 295 ? -37.095 11.246 -2.916 1.00 43.61 288 ILE A C 1
ATOM 233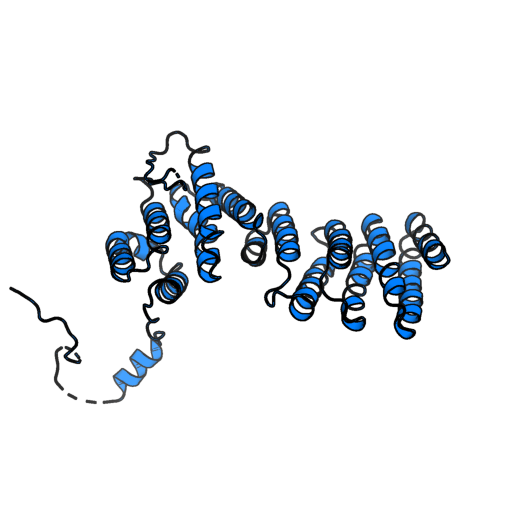5 O O . ILE A 1 295 ? -36.053 10.856 -2.371 1.00 43.04 288 ILE A O 1
ATOM 2340 N N . GLN A 1 296 ? -37.204 11.426 -4.234 1.00 45.68 289 GLN A N 1
ATOM 2341 C CA . GLN A 1 296 ? -36.113 11.094 -5.164 1.00 48.58 289 GLN A CA 1
ATOM 2342 C C . GLN A 1 296 ? -34.892 11.964 -4.892 1.00 50.07 289 GLN A C 1
ATOM 2343 O O . GLN A 1 296 ? -35.031 13.156 -4.591 1.00 50.20 289 GLN A O 1
ATOM 2349 N N . ARG A 1 297 ? -33.709 11.366 -4.977 1.00 52.05 290 ARG A N 1
ATOM 2350 C CA . ARG A 1 297 ? -32.458 12.101 -4.784 1.00 54.69 290 ARG A CA 1
ATOM 2351 C C . ARG A 1 297 ? -32.253 13.141 -5.874 1.00 56.41 290 ARG A C 1
ATOM 2352 O O . ARG A 1 297 ? -32.365 12.815 -7.060 1.00 56.77 290 ARG A O 1
ATOM 2360 N N . PRO A 1 298 ? -31.951 14.394 -5.482 1.00 58.31 291 PRO A N 1
ATOM 2361 C CA . PRO A 1 298 ? -31.639 15.425 -6.485 1.00 59.89 291 PRO A CA 1
ATOM 2362 C C . PRO A 1 298 ? -30.426 15.025 -7.313 1.00 61.31 291 PRO A C 1
ATOM 2363 O O . PRO A 1 298 ? -29.580 14.263 -6.836 1.00 61.36 291 PRO A O 1
ATOM 2367 N N . ARG A 1 299 ? -30.358 15.508 -8.553 1.00 63.07 292 ARG A N 1
ATOM 2368 C CA . ARG A 1 299 ? -29.212 15.229 -9.425 1.00 64.80 292 ARG A CA 1
ATOM 2369 C C . ARG A 1 299 ? -27.936 15.710 -8.731 1.00 65.23 292 ARG A C 1
ATOM 2370 O O . ARG A 1 299 ? -27.956 16.729 -8.039 1.00 65.34 292 ARG A O 1
ATOM 2378 N N . GLN A 1 300 ? -26.839 14.978 -8.885 1.00 66.05 293 GLN A N 1
ATOM 2379 C CA . GLN A 1 300 ? -25.612 15.365 -8.199 1.00 66.95 293 GLN A CA 1
ATOM 2380 C C . GLN A 1 300 ? -25.004 16.582 -8.894 1.00 67.26 293 GLN A C 1
ATOM 2381 O O . GLN A 1 300 ? -24.728 16.553 -10.098 1.00 67.28 293 GLN A O 1
ATOM 2387 N N . SER A 1 301 ? -24.853 17.661 -8.131 1.00 67.62 294 SER A N 1
ATOM 2388 C CA . SER A 1 301 ? -24.305 18.910 -8.651 1.00 67.95 294 SER A CA 1
ATOM 2389 C C . SER A 1 301 ? -22.890 18.716 -9.184 1.00 67.93 294 SER A C 1
ATOM 2390 O O . SER A 1 301 ? -22.031 18.139 -8.510 1.00 67.86 294 SER A O 1
ATOM 2393 N N . ASN A 1 302 ? -22.677 19.176 -10.414 1.00 67.89 295 ASN A N 1
ATOM 2394 C CA . ASN A 1 302 ? -21.346 19.285 -10.991 1.00 68.00 295 ASN A CA 1
ATOM 2395 C C . ASN A 1 302 ? -21.006 20.767 -11.183 1.00 68.07 295 ASN A C 1
ATOM 2396 O O . ASN A 1 302 ? -21.306 21.338 -12.238 1.00 67.98 295 ASN A O 1
ATOM 2401 N N . PRO A 1 303 ? -20.392 21.397 -10.158 1.00 68.24 296 PRO A N 1
ATOM 2402 C CA . PRO A 1 303 ? -20.118 22.840 -10.178 1.00 68.78 296 PRO A CA 1
ATOM 2403 C C . PRO A 1 303 ? -19.409 23.314 -11.449 1.00 69.41 296 PRO A C 1
ATOM 2404 O O . PRO A 1 303 ? -19.746 24.386 -11.968 1.00 69.23 296 PRO A O 1
ATOM 2408 N N . LEU A 1 304 ? -18.461 22.515 -11.950 1.00 70.42 297 LEU A N 1
ATOM 2409 C CA . LEU A 1 304 ? -17.773 22.825 -13.204 1.00 71.60 297 LEU A CA 1
ATOM 2410 C C . LEU A 1 304 ? -18.721 22.830 -14.393 1.00 72.70 297 LEU A C 1
ATOM 2411 O O . LEU A 1 304 ? -18.698 23.768 -15.180 1.00 72.87 297 LEU A O 1
ATOM 2416 N N . LEU A 1 305 ? -19.554 21.796 -14.515 1.00 74.08 298 LEU A N 1
ATOM 2417 C CA . LEU A 1 305 ? -20.554 21.730 -15.588 1.00 75.61 298 LEU A CA 1
ATOM 2418 C C . LEU A 1 305 ? -21.591 22.841 -15.502 1.00 76.80 298 LEU A C 1
ATOM 2419 O O . LEU A 1 305 ? -22.091 23.307 -16.526 1.00 76.94 298 LEU A O 1
ATOM 2424 N N . ASP A 1 306 ? -21.911 23.260 -14.282 1.00 78.37 299 ASP A N 1
ATOM 2425 C CA . ASP A 1 306 ? -22.742 24.439 -14.082 1.00 80.06 299 ASP A CA 1
ATOM 2426 C C . ASP A 1 306 ? -22.060 25.655 -14.703 1.00 81.46 299 ASP A C 1
ATOM 2427 O O . ASP A 1 306 ? -22.659 26.354 -15.518 1.00 81.62 299 ASP A O 1
ATOM 2432 N N . MET A 1 307 ? -20.795 25.873 -14.344 1.00 83.05 300 MET A N 1
ATOM 2433 C CA . MET A 1 307 ? -20.035 27.029 -14.821 1.00 84.43 300 MET A CA 1
ATOM 2434 C C . MET A 1 307 ? -19.628 26.954 -16.301 1.00 85.53 300 MET A C 1
ATOM 2435 O O . MET A 1 307 ? -19.571 27.984 -16.974 1.00 85.74 300 MET A O 1
ATOM 2440 N N . MET A 1 308 ? -19.344 25.749 -16.795 1.00 86.86 301 MET A N 1
ATOM 2441 C CA . MET A 1 308 ? -18.952 25.538 -18.199 1.00 88.20 301 MET A CA 1
ATOM 2442 C C . MET A 1 308 ? -20.095 25.776 -19.186 1.00 88.68 301 MET A C 1
ATOM 2443 O O . MET A 1 308 ? -20.030 26.694 -20.004 1.00 88.82 301 MET A O 1
ATOM 2448 N N . GLY A 1 309 ? -21.128 24.935 -19.105 1.00 89.22 302 GLY A N 1
ATOM 2449 C CA . GLY A 1 309 ? -22.307 25.030 -19.967 1.00 89.69 302 GLY A CA 1
ATOM 2450 C C . GLY A 1 309 ? -23.014 26.373 -19.899 1.00 90.14 302 GLY A C 1
ATOM 2451 O O . GLY A 1 309 ? -23.725 26.748 -20.835 1.00 90.07 302 GLY A O 1
ATOM 2452 N N . SER A 1 310 ? -22.813 27.090 -18.789 1.00 90.56 303 SER A N 1
ATOM 2453 C CA . SER A 1 310 ? -23.343 28.443 -18.589 1.00 90.91 303 SER A CA 1
ATOM 2454 C C . SER A 1 310 ? -22.645 29.495 -19.463 1.00 91.18 303 SER A C 1
ATOM 2455 O O . SER A 1 310 ? -23.309 30.211 -20.219 1.00 91.38 303 SER A O 1
ATOM 2458 N N . LEU A 1 311 ? -21.316 29.589 -19.356 1.00 91.31 304 LEU A N 1
ATOM 2459 C CA . LEU A 1 311 ? -20.520 30.484 -20.218 1.00 91.24 304 LEU A CA 1
ATOM 2460 C C . LEU A 1 311 ? -20.638 30.127 -21.707 1.00 91.06 304 LEU A C 1
ATOM 2461 O O . LEU A 1 311 ? -20.340 30.955 -22.572 1.00 91.25 304 LEU A O 1
ATOM 2466 N N . PHE A 1 312 ? -21.081 28.905 -22.000 1.00 90.69 305 PHE A N 1
ATOM 2467 C CA . PHE A 1 312 ? -21.211 28.440 -23.382 1.00 90.26 305 PHE A CA 1
ATOM 2468 C C . PHE A 1 312 ? -22.407 29.038 -24.147 1.00 89.79 305 PHE A C 1
ATOM 2469 O O . PHE A 1 312 ? -22.286 30.115 -24.737 1.00 89.87 305 PHE A O 1
ATOM 2477 N N . GLY A 1 313 ? -23.544 28.336 -24.142 1.00 89.29 306 GLY A N 1
ATOM 2478 C CA . GLY A 1 313 ? -24.725 28.734 -24.915 1.00 88.59 306 GLY A CA 1
ATOM 2479 C C . GLY A 1 313 ? -25.411 29.972 -24.366 1.00 88.30 306 GLY A C 1
ATOM 2480 O O . GLY A 1 313 ? -26.486 29.874 -23.765 1.00 88.01 306 GLY A O 1
ATOM 2481 N N . GLY A 1 314 ? -37.842 34.610 -22.534 1.00 60.46 308 GLY A N 1
ATOM 2482 C CA . GLY A 1 314 ? -37.028 34.910 -21.364 1.00 60.98 308 GLY A CA 1
ATOM 2483 C C . GLY A 1 314 ? -37.482 34.118 -20.154 1.00 61.03 308 GLY A C 1
ATOM 2484 O O . GLY A 1 314 ? -37.765 32.918 -20.261 1.00 60.86 308 GLY A O 1
ATOM 2485 N N . GLY A 1 315 ? -37.529 34.789 -19.003 1.00 61.14 309 GLY A N 1
ATOM 2486 C CA . GLY A 1 315 ? -38.084 34.211 -17.779 1.00 61.46 309 GLY A CA 1
ATOM 2487 C C . GLY A 1 315 ? -37.480 34.707 -16.473 1.00 61.86 309 GLY A C 1
ATOM 2488 O O . GLY A 1 315 ? -36.308 35.110 -16.422 1.00 62.36 309 GLY A O 1
ATOM 2489 N N . GLY A 1 316 ? -38.286 34.679 -15.412 1.00 61.80 310 GLY A N 1
ATOM 2490 C CA . GLY A 1 316 ? -37.807 34.947 -14.071 1.00 61.88 310 GLY A CA 1
ATOM 2491 C C . GLY A 1 316 ? -37.356 33.661 -13.393 1.00 62.52 310 GLY A C 1
ATOM 2492 O O . GLY A 1 316 ? -37.787 33.335 -12.283 1.00 62.67 310 GLY A O 1
ATOM 2493 N N . ALA A 1 322 ? -39.955 26.376 -15.473 1.00 49.26 315 ALA A N 1
ATOM 2494 C CA . ALA A 1 322 ? -41.152 25.583 -15.677 1.00 49.45 315 ALA A CA 1
ATOM 2495 C C . ALA A 1 322 ? -42.232 26.024 -14.689 1.00 49.98 315 ALA A C 1
ATOM 2496 O O . ALA A 1 322 ? -41.999 26.075 -13.471 1.00 49.97 315 ALA A O 1
ATOM 2498 N N . ALA A 1 323 ? -43.415 26.325 -15.226 1.00 50.52 316 ALA A N 1
ATOM 2499 C CA . ALA A 1 323 ? -44.549 26.779 -14.442 1.00 51.41 316 ALA A CA 1
ATOM 2500 C C . ALA A 1 323 ? -44.989 25.859 -13.282 1.00 52.36 316 ALA A C 1
ATOM 2501 O O . ALA A 1 323 ? -45.891 26.221 -12.523 1.00 52.60 316 ALA A O 1
ATOM 2503 N N . LEU A 1 324 ? -44.379 24.685 -13.120 1.00 53.78 317 LEU A N 1
ATOM 2504 C CA . LEU A 1 324 ? -44.514 23.973 -11.822 1.00 54.80 317 LEU A CA 1
ATOM 2505 C C . LEU A 1 324 ? -43.804 24.693 -10.642 1.00 54.78 317 LEU A C 1
ATOM 2506 O O . LEU A 1 324 ? -43.013 24.106 -9.895 1.00 55.79 317 LEU A O 1
ATOM 2511 N N . ARG A 1 325 ? -44.107 25.990 -10.528 1.00 53.88 318 ARG A N 1
ATOM 2512 C CA . ARG A 1 325 ? -43.833 26.837 -9.367 1.00 52.80 318 ARG A CA 1
ATOM 2513 C C . ARG A 1 325 ? -45.169 27.116 -8.680 1.00 51.75 318 ARG A C 1
ATOM 2514 O O . ARG A 1 325 ? -46.221 27.150 -9.337 1.00 50.60 318 ARG A O 1
ATOM 2522 N N . ARG A 1 326 ? -45.116 27.331 -7.368 1.00 51.09 319 ARG A N 1
ATOM 2523 C CA A ARG A 1 326 ? -46.308 27.591 -6.574 0.50 50.91 319 ARG A CA 1
ATOM 2524 C CA B ARG A 1 326 ? -46.305 27.601 -6.559 0.50 50.95 319 ARG A CA 1
ATOM 2525 C C . ARG A 1 326 ? -46.956 28.917 -6.989 1.00 50.30 319 ARG A C 1
ATOM 2526 O O . ARG A 1 326 ? -46.262 29.881 -7.336 1.00 50.14 319 ARG A O 1
ATOM 2541 N N . ILE A 1 327 ? -48.287 28.964 -6.984 1.00 48.96 320 ILE A N 1
ATOM 2542 C CA . ILE A 1 327 ? -48.957 30.245 -7.195 1.00 47.79 320 ILE A CA 1
ATOM 2543 C C . ILE A 1 327 ? -48.994 30.985 -5.842 1.00 48.63 320 ILE A C 1
ATOM 2544 O O . ILE A 1 327 ? -49.670 30.569 -4.895 1.00 47.85 320 ILE A O 1
ATOM 2549 N N . ASP A 1 328 ? -48.218 32.062 -5.763 1.00 50.44 321 ASP A N 1
ATOM 2550 C CA . ASP A 1 328 ? -48.047 32.812 -4.510 1.00 52.80 321 ASP A CA 1
ATOM 2551 C C . ASP A 1 328 ? -49.273 33.646 -4.173 1.00 53.78 321 ASP A C 1
ATOM 2552 O O . ASP A 1 328 ? -50.036 34.047 -5.053 1.00 53.43 321 ASP A O 1
ATOM 2557 N N . THR A 1 329 ? -49.455 33.903 -2.887 1.00 55.74 322 THR A N 1
ATOM 2558 C CA . THR A 1 329 ? -50.697 34.505 -2.399 1.00 57.92 322 THR A CA 1
ATOM 2559 C C . THR A 1 329 ? -50.448 35.823 -1.649 1.00 59.37 322 THR A C 1
ATOM 2560 O O . THR A 1 329 ? -49.404 35.972 -1.004 1.00 59.95 322 THR A O 1
ATOM 2564 N N . PRO A 1 330 ? -51.400 36.784 -1.732 1.00 60.61 323 PRO A N 1
ATOM 2565 C CA . PRO A 1 330 ? -51.162 38.114 -1.141 1.00 61.19 323 PRO A CA 1
ATOM 2566 C C . PRO A 1 330 ? -51.274 38.116 0.378 1.00 61.52 323 PRO A C 1
ATOM 2567 O O . PRO A 1 330 ? -50.795 39.052 1.018 1.00 62.24 323 PRO A O 1
#

Foldseek 3Di:
DVLVVLQVVLLVQLVPDDPVSVLVSLVVLVVVLVVCLVVLVLVSSLVSLLSSLLSCLQSVNQPSSLVSLLVNLVSCVSNLPADDDVSVVSNVSNLVSHDPPRPSSVVSLVSQQCSQLVRYPHVNGAQQSLQVVLLVCLVVVVLVSSLSSLLSHDPVSLLSNLVSLLVVCVVDDVLCLLVSLCSSQLSNVLVVNLVSSLVSLVNNVVVVCVVCVPFDWDFPDPSTQIDGVVHVSNVLSSQLSVCLVPQALVSLVVSCVVCVVVVVVVVCPCPVSSQSSCCPRNVDHRDDDDDPVCVVPVVVPDDDVPPPDDDDDD

Radius of gyration: 26.35 Å; Cα contacts (8 Å, |Δi|>4): 377; chains: 1; bounding box: 64×81×60 Å

CATH classification: 1.25.40.10

Solvent-accessible surface area: 18141 Å² total; per-residue (Å²): 135,130,41,119,135,15,20,56,137,3,55,166,83,0,74,131,19,138,76,145,95,10,123,91,0,1,59,64,0,120,102,22,2,46,138,30,16,188,139,44,60,74,73,6,0,13,62,0,1,6,34,0,0,40,21,0,12,175,39,63,44,17,34,26,0,0,83,3,0,11,57,0,0,47,4,5,50,122,32,41,57,121,28,65,52,67,3,44,38,58,0,22,25,0,2,138,44,11,133,71,60,32,94,30,17,150,122,0,10,130,25,0,14,24,0,0,86,145,49,15,120,130,113,51,3,9,24,73,0,6,26,10,1,0,24,18,36,37,132,56,51,97,33,111,37,0,18,146,28,0,23,56,19,38,157,101,0,1,67,38,0,0,118,2,0,11,90,64,12,112,143,64,115,84,122,10,0,5,52,26,0,3,101,0,0,8,38,3,0,56,68,72,50,50,112,1,0,43,28,0,4,63,34,0,0,38,14,2,42,113,68,50,178,79,42,81,51,97,104,113,34,123,82,61,15,31,31,0,72,73,16,54,16,0,13,0,0,0,59,0,13,76,4,11,127,147,30,34,47,104,68,7,133,127,15,91,79,145,18,105,76,40,24,105,149,21,133,37,115,14,81,83,18,10,62,52,0,5,62,82,41,8,61,39,138,114,97,214,170,84,67,100,116,113,86,127,112,51,86,167,186,103,139,86,100,110,104,187,156,216,160,132,123,187

Organism: Chaetomium thermophilum (strain DSM 1495 / CBS 144.50 / IMI 039719) (NCBI:txid759272)

B-factor: mean 32.42, std 15.57, range [13.26, 104.32]

Secondary structure (DSSP, 8-state):
-HHHHHHHHHHHHHHH--HHHHHHHHHHHHHHHHHHHHTT-HHHHHHHHHHHHHHHHHTT-HHHHHHHHHHHHHHHHHHT----HHHHHHHHHHHTTS-TT-HHHHHHHHHHHHHHHHHSS-TT--HHHHHHHHHHHHHTT-HHHHHHHHTTS-TTHHHHHHHHHHHHHHTS-GGGHHHHHHHHHHHHHHTT-HHHHHHHHHHHHHHHHHH-TTS--EES-----EE-TT-HHHHHHHHHHHHHHS--HHHHHHHHHHTHHHHHTTTTTTHHHHHHHHHHHH--PPPPPP-HHHHHHHHHH-------S-----

Nearest PDB structures (foldseek):
  3lpz-assembly1_A  TM=1.003E+00  e=1.406E-41  Thermochaetoides thermophila DSM 1495
  5bwk-assembly1_E  TM=9.201E-01  e=2.281E-15  Saccharomyces cerevisiae S288C
  2wpv-assembly3_E  TM=9.199E-01  e=3.296E-14  Saccharomyces cerevisiae
  4pwx-assembly1_C  TM=9.175E-01  e=2.013E-13  Saccharomyces cerevisiae S288C
  6au8-assembly1_A  TM=8.658E-01  e=9.717E-12  Homo sapiens

Sequence (314 aa):
NKIERIIARRLQRRRIAEGQPEEEEQYEAAQETRLVAARYSKQGNWAAAVDDILASVSQTLLRSGQGGSGGDLAVLLLVDDTFRQAGQRVDGASRGKLLGCLRLFQPGEPVRKRRFVKEMIDWSKKFGDYPAGDPELHHVVGTLYVEEGEFEEAAEKHLVVLGTKESPEVLARMEYEWYKQDESHTAPLYCARAVLPYLLVANVRRAANTAYRIFTSALVEEDDNKGLTVQNIGSAELRIFPSLPLLNFISMLLLSSVQQKGSPDLFRQLKSKYEANLNELNNGIWDTALELIAEMMYFGIQRPRQSNPLLDMMGSLFGGGGAALRRRIDTP